Protein AF-A0A0H2UTB2-F1 (afdb_monomer_lite)

Radius of gyration: 19.04 Å; chains: 1; bounding box: 68×38×48 Å

Foldseek 3Di:
DVVLVLLLVLQLLVLVQLVVLLCLQLVQDDDPVVSVVLSVVSSVQCVVPVVPLCSQLVSQLVVSCVRCVPADSLSSSLSSLVSNVLLVVQLCCCLVPVCCPPVVDDSVRCVVDSVSSSVSSNCSVVVVVVCCVVVVDRSNVSVCCSPPVNVVVSVVVSVVSVVVSVVVVVCVVVCVVVVVVVVVCVVVVVVD

Organism: Streptococcus pyogenes serotype M3 (strain ATCC BAA-595 / MGAS315) (NCBI:txid198466)

pLDDT: mean 76.42, std 13.1, range [36.84, 92.12]

Sequence (192 aa):
MMVIYSMALFYATIFINSWVIFAKVSAIKLSWKRVSVIGISFVIANMIFDKVILIDQLFFIIVSLLSAPKKKLFEHMFNGFFTILIVELLFRVIGSFFLPAVLGFSIGQINNNLKLLELCYLFVLPIFYLFSYIFSIDLSLIRFISEDKMKKWVFWMNTAMFSYYFFAHFLVTVQSGFLALYFQYRSILVFI

Structure (mmCIF, N/CA/C/O backbone):
data_AF-A0A0H2UTB2-F1
#
_entry.id   AF-A0A0H2UTB2-F1
#
loop_
_atom_site.group_PDB
_atom_site.id
_atom_site.type_symbol
_atom_site.label_atom_id
_atom_site.label_alt_id
_atom_site.label_comp_id
_atom_site.label_asym_id
_atom_site.label_entity_id
_atom_site.label_seq_id
_atom_site.pdbx_PDB_ins_code
_atom_site.Cartn_x
_atom_site.Cartn_y
_atom_site.Cartn_z
_atom_site.occupancy
_atom_site.B_iso_or_equiv
_atom_site.auth_seq_id
_atom_site.auth_comp_id
_atom_site.auth_asym_id
_atom_site.auth_atom_id
_atom_site.pdbx_PDB_model_num
ATOM 1 N N . MET A 1 1 ? -1.536 14.112 -22.792 1.00 56.44 1 MET A N 1
ATOM 2 C CA . MET A 1 1 ? -2.840 13.458 -22.539 1.00 56.44 1 MET A CA 1
ATOM 3 C C . MET A 1 1 ? -2.676 11.951 -22.320 1.00 56.44 1 MET A C 1
ATOM 5 O O . MET A 1 1 ? -2.956 11.508 -21.219 1.00 56.44 1 MET A O 1
ATOM 9 N N . MET A 1 2 ? -2.109 11.182 -23.261 1.00 62.09 2 MET A N 1
ATOM 10 C CA . MET A 1 2 ? -1.913 9.719 -23.120 1.00 62.09 2 MET A CA 1
ATOM 11 C C . MET A 1 2 ? -1.063 9.289 -21.894 1.00 62.09 2 MET A C 1
ATOM 13 O O . MET A 1 2 ? -1.420 8.332 -21.220 1.00 62.09 2 MET A O 1
ATOM 17 N N . VAL A 1 3 ? -0.015 10.048 -21.538 1.00 65.69 3 VAL A N 1
ATOM 18 C CA . VAL A 1 3 ? 0.845 9.786 -20.355 1.00 65.69 3 VAL A CA 1
ATOM 19 C C . VAL A 1 3 ? 0.099 9.955 -19.022 1.00 65.69 3 VAL A C 1
ATOM 21 O O . VAL A 1 3 ? 0.303 9.192 -18.081 1.00 65.69 3 VAL A O 1
ATOM 24 N N . ILE A 1 4 ? -0.809 10.932 -18.954 1.00 71.50 4 ILE A N 1
ATOM 25 C CA . ILE A 1 4 ? -1.612 11.205 -17.754 1.00 71.50 4 ILE A CA 1
ATOM 26 C C . ILE A 1 4 ? -2.586 10.049 -17.510 1.00 71.50 4 ILE A C 1
ATOM 28 O O . ILE A 1 4 ? -2.728 9.592 -16.380 1.00 71.50 4 ILE A O 1
ATOM 32 N N . TYR A 1 5 ? -3.200 9.524 -18.576 1.00 75.00 5 TYR A N 1
ATOM 33 C CA . TYR A 1 5 ? -4.067 8.350 -18.481 1.00 75.00 5 TYR A CA 1
ATOM 34 C C . TYR A 1 5 ? -3.307 7.099 -18.030 1.00 75.00 5 TYR A C 1
ATOM 36 O O . TYR A 1 5 ? -3.801 6.390 -17.159 1.00 75.00 5 TYR A O 1
ATOM 44 N N . SER A 1 6 ? -2.100 6.846 -18.553 1.00 75.00 6 SER A N 1
ATOM 45 C CA . SER A 1 6 ? -1.296 5.700 -18.101 1.00 75.00 6 SER A CA 1
ATOM 46 C C . SER A 1 6 ? -0.872 5.816 -16.635 1.00 75.00 6 SER A C 1
ATOM 48 O O . SER A 1 6 ? -0.900 4.824 -15.916 1.00 75.00 6 SER A O 1
ATOM 50 N N . MET A 1 7 ? -0.540 7.021 -16.159 1.00 76.19 7 MET A N 1
ATOM 51 C CA . MET A 1 7 ? -0.221 7.244 -14.744 1.00 76.19 7 MET A CA 1
ATOM 52 C C . MET A 1 7 ? -1.450 7.061 -13.847 1.00 76.19 7 MET A C 1
ATOM 54 O O . MET A 1 7 ? -1.364 6.411 -12.810 1.00 76.19 7 MET A O 1
ATOM 58 N N . ALA A 1 8 ? -2.611 7.574 -14.258 1.00 79.25 8 ALA A N 1
ATOM 59 C CA . ALA A 1 8 ? -3.851 7.400 -13.506 1.00 79.25 8 ALA A CA 1
ATOM 60 C C . ALA A 1 8 ? -4.256 5.919 -13.393 1.00 79.25 8 ALA A C 1
ATOM 62 O O . ALA A 1 8 ? -4.658 5.478 -12.318 1.00 79.25 8 ALA A O 1
ATOM 63 N N . LEU A 1 9 ? -4.112 5.144 -14.475 1.00 82.31 9 LEU A N 1
ATOM 64 C CA . LEU A 1 9 ? -4.352 3.697 -14.471 1.00 82.31 9 LEU A CA 1
ATOM 65 C C . LEU A 1 9 ? -3.371 2.956 -13.560 1.00 82.31 9 LEU A C 1
ATOM 67 O O . LEU A 1 9 ? -3.786 2.110 -12.770 1.00 82.31 9 LEU A O 1
ATOM 71 N N . PHE A 1 10 ? -2.094 3.329 -13.601 1.00 83.12 10 PHE A N 1
ATOM 72 C CA . PHE A 1 10 ? -1.076 2.768 -12.722 1.00 83.12 10 PHE A CA 1
ATOM 73 C C . PHE A 1 10 ? -1.423 2.974 -11.237 1.00 83.12 10 PHE A C 1
ATOM 75 O O . PHE A 1 10 ? -1.494 2.007 -10.476 1.00 83.12 10 PHE A O 1
ATOM 82 N N . TYR A 1 11 ? -1.748 4.207 -10.831 1.00 83.69 11 TYR A N 1
ATOM 83 C CA . TYR A 1 11 ? -2.156 4.494 -9.451 1.00 83.69 11 TYR A CA 1
ATOM 84 C C . TYR A 1 11 ? -3.494 3.852 -9.074 1.00 83.69 11 TYR A C 1
ATOM 86 O O . TYR A 1 11 ? -3.675 3.448 -7.925 1.00 83.69 11 TYR A O 1
ATOM 94 N N . ALA A 1 12 ? -4.425 3.704 -10.020 1.00 86.44 12 ALA A N 1
ATOM 95 C CA . ALA A 1 12 ? -5.667 2.974 -9.784 1.00 86.44 12 ALA A CA 1
ATOM 96 C C . ALA A 1 12 ? -5.398 1.487 -9.495 1.00 86.44 12 ALA A C 1
ATOM 98 O O . ALA A 1 12 ? -5.995 0.923 -8.579 1.00 86.44 12 ALA A O 1
A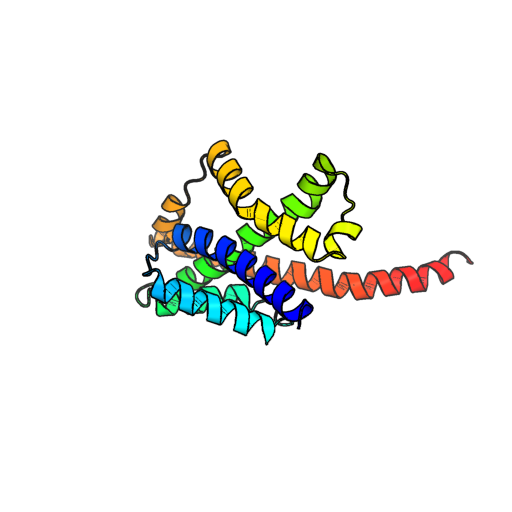TOM 99 N N . THR A 1 13 ? -4.461 0.865 -10.213 1.00 86.88 13 THR A N 1
ATOM 100 C CA . THR A 1 13 ? -4.043 -0.522 -9.964 1.00 86.88 13 THR A CA 1
ATOM 101 C C . THR A 1 13 ? -3.409 -0.668 -8.580 1.00 86.88 13 THR A C 1
ATOM 103 O O . THR A 1 13 ? -3.787 -1.564 -7.822 1.00 86.88 13 THR A O 1
ATOM 106 N N . ILE A 1 14 ? -2.513 0.251 -8.196 1.00 87.19 14 ILE A N 1
ATOM 107 C CA . ILE A 1 14 ? -1.934 0.292 -6.841 1.00 87.19 14 ILE A CA 1
ATOM 108 C C . ILE A 1 14 ? -3.041 0.413 -5.791 1.00 87.19 14 ILE A C 1
ATOM 110 O O . ILE A 1 14 ? -3.065 -0.357 -4.830 1.00 87.19 14 ILE A O 1
ATOM 114 N N . PHE A 1 15 ? -3.996 1.324 -5.998 1.00 90.50 15 PHE A N 1
ATOM 115 C CA . PHE A 1 15 ? -5.116 1.513 -5.084 1.00 90.50 15 PHE A CA 1
ATOM 116 C C . PHE A 1 15 ? -5.937 0.238 -4.904 1.00 90.50 15 PHE A C 1
ATOM 118 O O . PHE A 1 15 ? -6.246 -0.117 -3.772 1.00 90.50 15 PHE A O 1
ATOM 125 N N . ILE A 1 16 ? -6.285 -0.463 -5.987 1.00 90.19 16 ILE A N 1
ATOM 126 C CA . ILE A 1 16 ? -7.087 -1.693 -5.917 1.00 90.19 16 ILE A CA 1
ATOM 127 C C . ILE A 1 16 ? -6.363 -2.755 -5.084 1.00 90.19 16 ILE A C 1
ATOM 129 O O . ILE A 1 16 ? -6.964 -3.334 -4.175 1.00 90.19 16 ILE A O 1
ATOM 133 N N . ASN A 1 17 ? -5.073 -2.973 -5.349 1.00 90.12 17 ASN A N 1
ATOM 134 C CA . ASN A 1 17 ? -4.252 -3.925 -4.602 1.00 90.12 17 ASN A CA 1
ATOM 135 C C . ASN A 1 17 ? -4.217 -3.578 -3.110 1.00 90.12 17 ASN A C 1
ATOM 137 O O . ASN A 1 17 ? -4.572 -4.401 -2.261 1.00 90.12 17 ASN A O 1
ATOM 141 N N . SER A 1 18 ? -3.851 -2.335 -2.799 1.00 88.56 18 SER A N 1
ATOM 142 C CA . SER A 1 18 ? -3.752 -1.841 -1.428 1.00 88.56 18 SER A CA 1
ATOM 143 C C . SER A 1 18 ? -5.104 -1.862 -0.721 1.00 88.56 18 SER A C 1
ATOM 145 O O . SER A 1 18 ? -5.190 -2.291 0.424 1.00 88.56 18 SER A O 1
ATOM 147 N N . TRP A 1 19 ? -6.194 -1.491 -1.393 1.00 92.12 19 TRP A N 1
ATOM 148 C CA . TRP A 1 19 ? -7.534 -1.480 -0.810 1.00 92.12 19 TRP A CA 1
ATOM 149 C C . TRP A 1 19 ? -8.016 -2.879 -0.425 1.00 92.12 19 TRP A C 1
ATOM 151 O O . TRP A 1 19 ? -8.555 -3.063 0.667 1.00 92.12 19 TRP A O 1
ATOM 161 N N . VAL A 1 20 ? -7.812 -3.882 -1.284 1.00 89.25 20 VAL A N 1
ATOM 162 C CA . VAL A 1 20 ? -8.231 -5.264 -0.997 1.00 89.25 20 VAL A CA 1
ATOM 163 C C . VAL A 1 20 ? -7.509 -5.809 0.237 1.00 89.25 20 VAL A C 1
ATOM 165 O O . VAL A 1 20 ? -8.141 -6.428 1.097 1.00 89.25 20 VAL A O 1
ATOM 168 N N . ILE A 1 21 ? -6.205 -5.550 0.358 1.00 87.69 21 ILE A N 1
ATOM 169 C CA . ILE A 1 21 ? -5.416 -5.961 1.526 1.00 87.69 21 ILE A CA 1
ATOM 170 C C . ILE A 1 21 ? -5.839 -5.161 2.764 1.00 87.69 21 ILE A C 1
ATOM 172 O O . ILE A 1 21 ? -6.120 -5.748 3.811 1.00 87.69 21 ILE A O 1
ATOM 176 N N . PHE A 1 22 ? -5.996 -3.844 2.630 1.00 88.31 22 PHE A N 1
ATOM 177 C CA . PHE A 1 22 ? -6.431 -2.956 3.706 1.00 88.31 22 PHE A CA 1
ATOM 178 C C . PHE A 1 22 ? -7.790 -3.355 4.274 1.00 88.31 22 PHE A C 1
ATOM 180 O O . PHE A 1 22 ? -7.964 -3.402 5.491 1.00 88.31 22 PHE A O 1
ATOM 187 N N . ALA A 1 23 ? -8.765 -3.660 3.417 1.00 87.25 23 ALA A N 1
ATOM 188 C CA . ALA A 1 23 ? -10.105 -4.053 3.835 1.00 87.25 23 ALA A CA 1
ATOM 189 C C . ALA A 1 23 ? -10.085 -5.363 4.640 1.00 87.25 23 ALA A C 1
ATOM 191 O O . ALA A 1 23 ? -10.822 -5.491 5.622 1.00 87.25 23 ALA A O 1
ATOM 192 N N . LYS A 1 24 ? -9.210 -6.312 4.273 1.00 83.62 24 LYS A N 1
ATOM 193 C CA . LYS A 1 24 ? -9.015 -7.562 5.022 1.00 83.62 24 LYS A CA 1
ATOM 194 C C . LYS A 1 24 ? -8.357 -7.329 6.380 1.00 83.62 24 LYS A C 1
ATOM 196 O O . LYS A 1 24 ? -8.859 -7.834 7.377 1.00 83.62 24 LYS A O 1
ATOM 201 N N . VAL A 1 25 ? -7.283 -6.543 6.422 1.00 81.56 25 VAL A N 1
ATOM 202 C CA . VAL A 1 25 ? -6.503 -6.283 7.646 1.00 81.56 25 VAL A CA 1
ATOM 203 C C . VAL A 1 25 ? -7.282 -5.416 8.638 1.00 81.56 25 VAL A C 1
ATOM 205 O O . VAL A 1 25 ? -7.380 -5.730 9.821 1.00 81.56 25 VAL A O 1
ATOM 208 N N . SER A 1 26 ? -7.887 -4.328 8.161 1.00 79.69 26 SER A N 1
ATOM 209 C CA . SER A 1 26 ? -8.573 -3.355 9.019 1.00 79.69 26 SER A CA 1
ATOM 210 C C . SER A 1 26 ? -9.986 -3.787 9.440 1.00 79.69 26 SER A C 1
ATOM 212 O O . SER A 1 26 ? -10.549 -3.201 10.374 1.00 79.69 26 SER A O 1
ATOM 214 N N . ALA A 1 27 ? -10.559 -4.791 8.761 1.00 77.56 27 ALA A N 1
ATOM 215 C CA . ALA A 1 27 ? -11.957 -5.226 8.854 1.00 77.56 27 ALA A CA 1
ATOM 216 C C . ALA A 1 27 ? -12.990 -4.110 8.590 1.00 77.56 27 ALA A C 1
ATOM 218 O O . ALA A 1 27 ? -14.160 -4.226 8.967 1.00 77.56 27 ALA A O 1
ATOM 219 N N . ILE A 1 28 ? -12.571 -3.015 7.948 1.00 80.31 28 ILE A N 1
ATOM 220 C CA . ILE A 1 28 ? -13.436 -1.888 7.609 1.00 80.31 28 ILE A CA 1
ATOM 221 C C . ILE A 1 28 ? -14.229 -2.251 6.351 1.00 80.31 28 ILE A C 1
ATOM 223 O O . ILE A 1 28 ? -13.671 -2.422 5.269 1.00 80.31 28 ILE A O 1
ATOM 227 N N . LYS A 1 29 ? -15.555 -2.331 6.484 1.00 80.69 29 LYS A N 1
ATOM 228 C CA . LYS A 1 29 ? -16.470 -2.500 5.350 1.00 80.69 29 LYS A CA 1
ATOM 229 C C . LYS A 1 29 ? -17.064 -1.145 4.978 1.00 80.69 29 LYS A C 1
ATOM 231 O O . LYS A 1 29 ? -17.887 -0.606 5.713 1.00 80.69 29 LYS A O 1
ATOM 236 N N . LEU A 1 30 ? -16.644 -0.594 3.841 1.00 83.81 30 LEU A N 1
ATOM 237 C CA . LEU A 1 30 ? -17.239 0.611 3.258 1.00 83.81 30 LEU A CA 1
ATOM 238 C C . LEU A 1 30 ? -18.175 0.248 2.104 1.00 83.81 30 LEU A C 1
ATOM 240 O O . LEU A 1 30 ? -18.009 -0.776 1.445 1.00 83.81 30 LEU A O 1
ATOM 244 N N . SER A 1 31 ? -19.156 1.113 1.845 1.00 86.12 31 SER A N 1
ATOM 245 C CA . SER A 1 31 ? -19.989 1.001 0.649 1.00 86.12 31 SER A CA 1
ATOM 246 C C . SER A 1 31 ? -19.165 1.295 -0.604 1.00 86.12 31 SER A C 1
ATOM 248 O O . SER A 1 31 ? -18.286 2.158 -0.585 1.00 86.12 31 SER A O 1
ATOM 250 N N . TRP A 1 32 ? -19.497 0.634 -1.716 1.00 84.75 32 TRP A N 1
ATOM 251 C CA . TRP A 1 32 ? -18.817 0.812 -3.005 1.00 84.75 32 TRP A CA 1
ATOM 252 C C . TRP A 1 32 ? -18.682 2.283 -3.414 1.00 84.75 32 TRP A C 1
ATOM 254 O O . TRP A 1 32 ? -17.612 2.699 -3.837 1.00 84.75 32 TRP A O 1
ATOM 264 N N . LYS A 1 33 ? -19.716 3.104 -3.174 1.00 86.25 33 LYS A N 1
ATOM 265 C CA . LYS A 1 33 ? -19.673 4.552 -3.440 1.00 86.25 33 LYS A CA 1
ATOM 266 C C . LYS A 1 33 ? -18.550 5.261 -2.675 1.00 86.25 33 LYS A C 1
ATOM 268 O O . LYS A 1 33 ? -17.839 6.075 -3.250 1.00 86.25 33 LYS A O 1
ATOM 273 N N . ARG A 1 34 ? -18.374 4.952 -1.385 1.00 86.62 34 ARG A N 1
ATOM 274 C CA . ARG A 1 34 ? -17.304 5.545 -0.565 1.00 86.62 34 ARG A CA 1
ATOM 275 C C . ARG A 1 34 ? -15.931 5.049 -1.004 1.00 86.62 34 ARG A C 1
ATOM 277 O O . ARG A 1 34 ? -15.007 5.848 -1.063 1.00 86.62 34 ARG A O 1
ATOM 284 N N . VAL A 1 35 ? -15.816 3.769 -1.361 1.00 88.94 35 VAL A N 1
ATOM 285 C CA . VAL A 1 35 ? -14.570 3.198 -1.899 1.00 88.94 35 VAL A CA 1
ATOM 286 C C . VAL A 1 35 ? -14.164 3.895 -3.195 1.00 88.94 35 VAL A C 1
ATOM 288 O O . VAL A 1 35 ? -13.007 4.269 -3.332 1.00 88.94 35 VAL A O 1
ATOM 291 N N . SER A 1 36 ? -15.105 4.140 -4.111 1.00 87.00 36 SER A N 1
ATOM 292 C CA . SER A 1 36 ? -14.822 4.862 -5.357 1.00 87.00 36 SER A CA 1
ATOM 293 C C . SER A 1 36 ? -14.335 6.288 -5.105 1.00 87.00 36 SER A C 1
ATOM 295 O O . SER A 1 36 ? -13.366 6.710 -5.727 1.00 87.00 36 SER A O 1
ATOM 297 N N . VAL A 1 37 ? -14.956 7.017 -4.169 1.00 90.75 37 VAL A N 1
ATOM 298 C CA . VAL A 1 37 ? -14.506 8.371 -3.798 1.00 90.75 37 VAL A CA 1
ATOM 299 C C . VAL A 1 37 ? -13.092 8.332 -3.223 1.00 90.75 37 VAL A C 1
ATOM 301 O O . VAL A 1 37 ? -12.239 9.092 -3.668 1.00 90.75 37 VAL A O 1
ATOM 304 N N . ILE A 1 38 ? -12.820 7.406 -2.298 1.00 91.69 38 ILE A N 1
ATOM 305 C CA . ILE A 1 38 ? -11.483 7.217 -1.721 1.00 91.69 38 ILE A CA 1
ATOM 306 C C . ILE A 1 38 ? -10.460 6.882 -2.817 1.00 91.69 38 ILE A C 1
ATOM 308 O O . ILE A 1 38 ? -9.375 7.450 -2.821 1.00 91.69 38 ILE A O 1
ATOM 312 N N . GLY A 1 39 ? -10.805 6.013 -3.769 1.00 88.94 39 GLY A N 1
ATOM 313 C CA . GLY A 1 39 ? -9.919 5.649 -4.875 1.00 88.94 39 GLY A CA 1
ATOM 314 C C . GLY A 1 39 ? -9.587 6.826 -5.787 1.00 88.94 39 GLY A C 1
ATOM 315 O O . GLY A 1 39 ? -8.424 7.033 -6.123 1.00 88.94 39 GLY A O 1
ATOM 316 N N . ILE A 1 40 ? -10.578 7.653 -6.130 1.00 90.44 40 ILE A N 1
ATOM 317 C CA . ILE A 1 40 ? -10.347 8.876 -6.912 1.00 90.44 40 ILE A CA 1
ATOM 318 C C . ILE A 1 40 ? -9.437 9.836 -6.134 1.00 90.44 40 ILE A C 1
ATOM 320 O O . ILE A 1 40 ? -8.472 10.354 -6.693 1.00 90.44 40 ILE A O 1
ATOM 324 N N . SER A 1 41 ? -9.694 10.036 -4.838 1.00 90.81 41 SER A N 1
ATOM 325 C CA . SER A 1 41 ? -8.841 10.867 -3.983 1.00 90.81 41 SER A CA 1
ATOM 326 C C . SER A 1 41 ? -7.409 10.336 -3.889 1.00 90.81 41 SER A C 1
ATOM 328 O O . SER A 1 41 ? -6.480 11.136 -3.893 1.00 90.81 41 SER A O 1
ATOM 330 N N . PHE A 1 42 ? -7.220 9.015 -3.847 1.00 89.75 42 PHE A N 1
ATOM 331 C CA . PHE A 1 42 ? -5.899 8.387 -3.822 1.00 89.75 42 PHE A CA 1
ATOM 332 C C . PHE A 1 42 ? -5.114 8.656 -5.107 1.00 89.75 42 PHE A C 1
ATOM 334 O O . PHE A 1 42 ? -3.953 9.052 -5.042 1.00 89.75 42 PHE A O 1
ATOM 341 N N . VAL A 1 43 ? -5.753 8.484 -6.269 1.00 87.00 43 VAL A N 1
ATOM 342 C CA . VAL A 1 43 ? -5.121 8.749 -7.571 1.00 87.00 43 VAL A CA 1
ATOM 343 C C . VAL A 1 43 ? -4.733 10.223 -7.683 1.00 87.00 43 VAL A C 1
ATOM 345 O O . VAL A 1 43 ? -3.602 10.528 -8.047 1.00 87.00 43 VAL A O 1
ATOM 348 N N . ILE A 1 44 ? -5.630 11.141 -7.311 1.00 86.56 44 ILE A N 1
ATOM 349 C CA . ILE A 1 44 ? -5.346 12.583 -7.340 1.00 86.56 44 ILE A CA 1
ATOM 350 C C . ILE A 1 44 ? -4.198 12.936 -6.387 1.00 86.56 44 ILE A C 1
ATOM 352 O O . ILE A 1 44 ? -3.289 13.667 -6.774 1.00 86.56 44 ILE A O 1
ATOM 356 N N . ALA A 1 45 ? -4.212 12.408 -5.159 1.00 84.44 45 ALA A N 1
ATOM 357 C CA . ALA A 1 45 ? -3.156 12.657 -4.182 1.00 84.44 45 ALA A CA 1
ATOM 358 C C . ALA A 1 45 ? -1.791 12.182 -4.698 1.00 84.44 45 ALA A C 1
ATOM 360 O O . ALA A 1 45 ? -0.825 12.938 -4.635 1.00 84.44 45 ALA A O 1
ATOM 361 N N . ASN A 1 46 ? -1.727 10.984 -5.279 1.00 82.50 46 ASN A N 1
ATOM 362 C CA . ASN A 1 46 ? -0.496 10.443 -5.849 1.00 82.50 46 ASN A CA 1
ATOM 363 C C . ASN A 1 46 ? -0.006 11.205 -7.083 1.00 82.50 46 ASN A C 1
ATOM 365 O O . ASN A 1 46 ? 1.193 11.346 -7.277 1.00 82.50 46 ASN A O 1
ATOM 369 N N . MET A 1 47 ? -0.911 11.753 -7.893 1.00 79.44 47 MET A N 1
ATOM 370 C CA . MET A 1 47 ? -0.523 12.596 -9.025 1.00 79.44 47 MET A CA 1
ATOM 371 C C . MET A 1 47 ? 0.047 13.959 -8.602 1.00 79.44 47 MET A C 1
ATOM 373 O O . MET A 1 47 ? 0.848 14.528 -9.337 1.00 79.44 47 MET A O 1
ATOM 377 N N . ILE A 1 48 ? -0.375 14.504 -7.454 1.00 77.75 48 ILE A N 1
ATOM 378 C CA . ILE A 1 48 ? 0.093 15.807 -6.945 1.00 77.75 48 ILE A CA 1
ATOM 379 C C . ILE A 1 48 ? 1.360 15.651 -6.091 1.00 77.75 48 ILE A C 1
ATOM 381 O O . ILE A 1 48 ? 2.246 16.503 -6.134 1.00 77.75 48 ILE A O 1
ATOM 385 N N . PHE A 1 49 ? 1.436 14.576 -5.307 1.00 75.44 49 PHE A N 1
ATOM 386 C CA . PHE A 1 49 ? 2.482 14.327 -4.316 1.00 75.44 49 PHE A CA 1
ATOM 387 C C . PHE A 1 49 ? 3.342 13.106 -4.667 1.00 75.44 49 PHE A C 1
ATOM 389 O O . PHE A 1 49 ? 3.817 12.419 -3.767 1.00 75.44 49 PHE A O 1
ATOM 396 N N . ASP A 1 50 ? 3.577 12.851 -5.956 1.00 67.88 50 ASP A N 1
ATOM 397 C CA . ASP A 1 50 ? 4.369 11.717 -6.467 1.00 67.88 50 ASP A CA 1
ATOM 398 C C . ASP A 1 50 ? 5.764 11.589 -5.818 1.00 67.88 50 ASP A C 1
ATOM 400 O O . ASP A 1 50 ? 6.303 10.494 -5.672 1.00 67.88 50 ASP A O 1
ATOM 404 N N . LYS A 1 51 ? 6.339 12.713 -5.379 1.00 62.56 51 LYS A N 1
ATOM 405 C CA . LYS A 1 51 ? 7.639 12.798 -4.695 1.00 62.56 51 LYS A CA 1
ATOM 406 C C . LYS A 1 51 ? 7.597 12.468 -3.202 1.00 62.56 51 LYS A C 1
ATOM 408 O O . LYS A 1 51 ? 8.651 12.362 -2.575 1.00 62.56 51 LYS A O 1
ATOM 413 N N . VAL A 1 52 ? 6.415 12.350 -2.598 1.00 66.44 52 VAL A N 1
ATOM 414 C CA . VAL A 1 52 ? 6.262 12.091 -1.162 1.00 66.44 52 VAL A CA 1
ATOM 415 C C . VAL A 1 52 ? 6.174 10.586 -0.931 1.00 66.44 52 VAL A C 1
ATOM 417 O O . VAL A 1 52 ? 5.122 9.981 -1.069 1.00 66.44 52 VAL A O 1
ATOM 420 N N . ILE A 1 53 ? 7.282 9.982 -0.504 1.00 64.38 53 ILE A N 1
ATOM 421 C CA . ILE A 1 53 ? 7.424 8.520 -0.348 1.00 64.38 53 ILE A CA 1
ATOM 422 C C . ILE A 1 53 ? 6.391 7.900 0.598 1.00 64.38 53 ILE A C 1
ATOM 424 O O . ILE A 1 53 ? 5.992 6.757 0.412 1.00 64.38 53 ILE A O 1
ATOM 428 N N . LEU A 1 54 ? 5.969 8.647 1.622 1.00 73.06 54 LEU A N 1
ATOM 429 C CA . LEU A 1 54 ? 5.028 8.162 2.631 1.00 73.06 54 LEU A CA 1
ATOM 430 C C . LEU A 1 54 ? 3.558 8.477 2.306 1.00 73.06 54 LEU A C 1
ATOM 432 O O . LEU A 1 54 ? 2.697 8.297 3.170 1.00 73.06 54 LEU A O 1
ATOM 436 N N . ILE A 1 55 ? 3.257 8.998 1.108 1.00 79.62 55 ILE A N 1
ATOM 437 C CA . ILE A 1 55 ? 1.907 9.469 0.772 1.00 79.62 55 ILE A CA 1
ATOM 438 C C . ILE A 1 55 ? 0.877 8.344 0.862 1.00 79.62 55 ILE A C 1
ATOM 440 O O . ILE A 1 55 ? -0.183 8.541 1.454 1.00 79.62 55 ILE A O 1
ATOM 444 N N . ASP A 1 56 ? 1.218 7.151 0.379 1.00 83.12 56 ASP A N 1
ATOM 445 C CA . ASP A 1 56 ? 0.324 5.996 0.369 1.00 83.12 56 ASP A CA 1
ATOM 446 C C . ASP A 1 56 ? 0.013 5.525 1.790 1.00 83.12 56 ASP A C 1
ATOM 448 O O . ASP A 1 56 ? -1.146 5.347 2.169 1.00 83.12 56 ASP A O 1
ATOM 452 N N . GLN A 1 57 ? 1.046 5.389 2.620 1.00 86.06 57 GLN A N 1
ATOM 453 C CA . GLN A 1 57 ? 0.929 4.968 4.011 1.00 86.06 57 GLN A CA 1
ATOM 454 C C . GLN A 1 57 ? 0.093 5.987 4.791 1.00 86.06 57 GLN A C 1
ATOM 456 O O . GLN A 1 57 ? -0.865 5.607 5.465 1.00 86.06 57 GLN A O 1
ATOM 461 N N . LEU A 1 58 ? 0.401 7.283 4.662 1.00 85.31 58 LEU A N 1
ATOM 462 C CA . LEU A 1 58 ? -0.347 8.361 5.314 1.00 85.31 58 LEU A CA 1
ATOM 463 C C . LE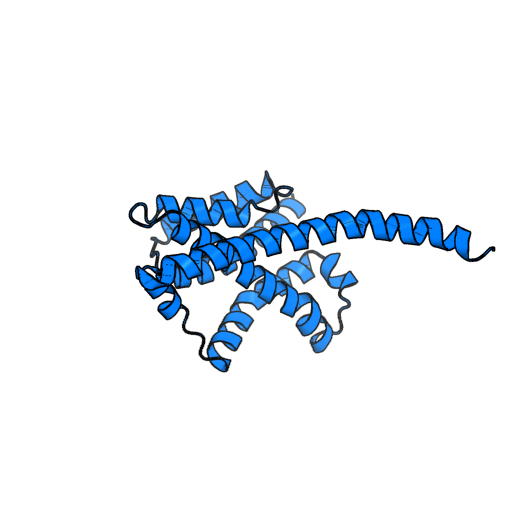U A 1 58 ? -1.807 8.391 4.857 1.00 85.31 58 LEU A C 1
ATOM 465 O O . LEU A 1 58 ? -2.704 8.530 5.691 1.00 85.31 58 LEU A O 1
ATOM 469 N N . PHE A 1 59 ? -2.060 8.198 3.563 1.00 88.31 59 PHE A N 1
ATOM 470 C CA . PHE A 1 59 ? -3.408 8.157 3.014 1.00 88.31 59 PHE A CA 1
ATOM 471 C C . PHE A 1 59 ? -4.237 7.043 3.661 1.00 88.31 59 PHE A C 1
ATOM 473 O O . PHE A 1 59 ? -5.326 7.302 4.178 1.00 88.31 59 PHE A O 1
ATOM 480 N N . PHE A 1 60 ? -3.716 5.814 3.719 1.00 87.44 60 PHE A N 1
ATOM 481 C CA . PHE A 1 60 ? -4.433 4.700 4.345 1.00 87.44 60 PHE A CA 1
ATOM 482 C C . PHE A 1 60 ? -4.581 4.854 5.868 1.00 87.44 60 PHE A C 1
ATOM 484 O O . PHE A 1 60 ? -5.599 4.425 6.420 1.00 87.44 60 PHE A O 1
ATOM 491 N N . ILE A 1 61 ? -3.640 5.517 6.553 1.00 87.00 61 ILE A N 1
ATOM 492 C CA . ILE A 1 61 ? -3.788 5.877 7.975 1.00 87.00 61 ILE A CA 1
ATOM 493 C C . ILE A 1 61 ? -4.969 6.839 8.162 1.00 87.00 61 ILE A C 1
ATOM 495 O O . ILE A 1 61 ? -5.824 6.595 9.016 1.00 87.00 61 ILE A O 1
ATOM 499 N N . ILE A 1 62 ? -5.062 7.891 7.342 1.00 87.88 62 ILE A N 1
ATOM 500 C CA . ILE A 1 62 ? -6.163 8.867 7.388 1.00 87.88 62 ILE A CA 1
ATOM 501 C C . ILE A 1 62 ? -7.500 8.186 7.075 1.00 87.88 62 ILE A C 1
ATOM 503 O O . ILE A 1 62 ? -8.473 8.364 7.808 1.00 87.88 62 ILE A O 1
ATOM 507 N N . VAL A 1 63 ? -7.551 7.345 6.038 1.00 88.06 63 VAL A N 1
ATOM 508 C CA . VAL A 1 63 ? -8.752 6.566 5.697 1.00 88.06 63 VAL A CA 1
ATOM 509 C C . VAL A 1 63 ? -9.178 5.670 6.862 1.00 88.06 63 VAL A C 1
ATOM 511 O O . VAL A 1 63 ? -10.374 5.564 7.157 1.00 88.06 63 VAL A O 1
ATOM 514 N N . SER A 1 64 ? -8.217 5.057 7.559 1.00 86.69 64 SER A N 1
ATOM 515 C CA . SER A 1 64 ? -8.478 4.242 8.746 1.00 86.69 64 SER A CA 1
ATOM 516 C C . SER A 1 64 ? -9.064 5.072 9.894 1.00 86.69 64 SER A C 1
ATOM 518 O O . SER A 1 64 ? -10.054 4.649 10.494 1.00 86.69 64 SER A O 1
ATOM 520 N N . LEU A 1 65 ? -8.499 6.253 10.168 1.00 85.44 65 LEU A N 1
ATOM 521 C CA . LEU A 1 65 ? -8.973 7.178 11.205 1.00 85.44 65 LEU A CA 1
ATOM 522 C C . LEU A 1 65 ? -10.411 7.642 10.943 1.00 85.44 65 LEU A C 1
ATOM 524 O O . LEU A 1 65 ? -11.253 7.580 11.837 1.00 85.44 65 LEU A O 1
ATOM 528 N N . LEU A 1 66 ? -10.711 8.045 9.706 1.00 86.94 66 LEU A N 1
ATOM 529 C CA . LEU A 1 66 ? -12.041 8.523 9.314 1.00 86.94 66 LEU A CA 1
ATOM 530 C C . LEU A 1 66 ? -13.102 7.418 9.364 1.00 86.94 66 LEU A C 1
ATOM 532 O O . LEU A 1 66 ? -14.255 7.667 9.712 1.00 86.94 66 LEU A O 1
ATOM 536 N N . SER A 1 67 ? -12.723 6.192 9.009 1.00 81.56 67 SER A N 1
ATOM 537 C CA . SER A 1 67 ? -13.670 5.080 8.894 1.00 81.56 67 SER A CA 1
ATOM 538 C C . SER A 1 67 ? -13.930 4.362 10.221 1.00 81.56 67 SER A C 1
ATOM 540 O O . SER A 1 67 ? -14.977 3.733 10.375 1.00 81.56 67 SER A O 1
ATOM 542 N N . ALA A 1 68 ? -12.997 4.424 11.177 1.00 80.94 68 ALA A N 1
ATOM 543 C CA . ALA A 1 68 ? -13.103 3.726 12.458 1.00 80.94 68 ALA A CA 1
ATOM 544 C C . ALA A 1 68 ? -12.529 4.551 13.631 1.00 80.94 68 ALA A C 1
ATOM 546 O O . ALA A 1 68 ? -11.613 4.084 14.306 1.00 80.94 68 ALA A O 1
ATOM 547 N N . PRO A 1 69 ? -13.101 5.727 13.953 1.00 74.38 69 PRO A N 1
ATOM 548 C CA . PRO A 1 69 ? -12.525 6.683 14.912 1.00 74.38 69 PRO A CA 1
ATOM 549 C C . PRO A 1 69 ? -12.435 6.171 16.360 1.00 74.38 69 PRO A C 1
ATOM 551 O O . PRO A 1 69 ? -11.808 6.799 17.204 1.00 74.38 69 PRO A O 1
ATOM 554 N N . LYS A 1 70 ? -13.078 5.038 16.673 1.00 76.00 70 LYS A N 1
ATOM 555 C CA . LYS A 1 70 ? -13.050 4.411 18.004 1.00 76.00 70 LYS A CA 1
ATOM 556 C C . LYS A 1 70 ? -11.788 3.572 18.260 1.00 76.00 70 LYS A C 1
ATOM 558 O O . LYS A 1 70 ? -11.591 3.130 19.390 1.00 76.00 70 LYS A O 1
ATOM 563 N N . LYS A 1 71 ? -10.977 3.295 17.232 1.00 77.38 71 LYS A N 1
ATOM 564 C CA . LYS A 1 71 ? -9.734 2.519 17.361 1.00 77.38 71 LYS A CA 1
ATOM 565 C C . LYS A 1 71 ? -8.583 3.401 17.854 1.00 77.38 71 LYS A C 1
ATOM 567 O O . LYS A 1 71 ? -8.633 4.626 17.792 1.00 77.38 71 LYS A O 1
ATOM 572 N N . LYS A 1 72 ? -7.534 2.772 18.388 1.00 81.00 72 LYS A N 1
ATOM 573 C CA . LYS A 1 72 ? -6.346 3.487 18.883 1.00 81.00 72 LYS A CA 1
ATOM 574 C C . LYS A 1 72 ? -5.465 3.927 17.716 1.00 81.00 72 LYS A C 1
ATOM 576 O O . LYS A 1 72 ? -5.356 3.221 16.718 1.00 81.00 72 LYS A O 1
ATOM 581 N N . LEU A 1 73 ? -4.754 5.046 17.876 1.00 80.19 73 LEU A N 1
ATOM 582 C CA . LEU A 1 73 ? -3.860 5.593 16.843 1.00 80.19 73 LEU A CA 1
ATOM 583 C C . LEU A 1 73 ? -2.853 4.556 16.312 1.00 80.19 73 LEU A C 1
ATOM 585 O O . LEU A 1 73 ? -2.654 4.450 15.105 1.00 80.19 73 LEU A O 1
ATOM 589 N N . PHE A 1 74 ? -2.278 3.734 17.194 1.00 78.94 74 PHE A N 1
ATOM 590 C CA . PHE A 1 74 ? -1.325 2.688 16.808 1.00 78.94 74 PHE A CA 1
ATOM 591 C C . PHE A 1 74 ? -1.927 1.606 15.899 1.00 78.94 74 PHE A C 1
ATOM 593 O O . PHE A 1 74 ? -1.214 1.062 15.058 1.00 78.94 74 PHE A O 1
ATOM 600 N N . GLU A 1 75 ? -3.224 1.314 16.018 1.00 80.50 75 GLU A N 1
ATOM 601 C CA . GLU A 1 75 ? -3.913 0.375 15.124 1.00 80.50 75 GLU A CA 1
ATOM 602 C C . GLU A 1 75 ? -4.117 0.992 13.738 1.00 80.50 75 GLU A C 1
ATOM 604 O O . GLU A 1 75 ? -3.975 0.310 12.728 1.00 80.50 75 GLU A O 1
ATOM 609 N N . HIS A 1 76 ? -4.406 2.295 13.671 1.00 84.94 76 HIS A N 1
ATOM 610 C CA . HIS A 1 76 ? -4.515 3.015 12.402 1.00 84.94 76 HIS A CA 1
ATOM 611 C C . HIS A 1 76 ? -3.178 3.075 11.666 1.00 84.94 76 HIS A C 1
ATOM 613 O O . HIS A 1 76 ? -3.130 2.779 10.472 1.00 84.94 76 HIS A O 1
ATOM 619 N N . MET A 1 77 ? -2.098 3.389 12.393 1.00 84.81 77 MET A N 1
ATOM 620 C CA . MET A 1 77 ? -0.731 3.341 11.869 1.00 84.81 77 MET A CA 1
ATOM 621 C C . MET A 1 77 ? -0.402 1.951 11.332 1.00 84.81 77 MET A C 1
ATOM 623 O O . MET A 1 77 ? 0.041 1.830 10.193 1.00 84.81 77 MET A O 1
ATOM 627 N N . PHE A 1 78 ? -0.698 0.910 12.112 1.00 85.38 78 PHE A N 1
ATOM 628 C CA . PHE A 1 78 ? -0.459 -0.468 11.704 1.00 85.38 78 PHE A CA 1
ATOM 629 C C . PHE A 1 78 ? -1.207 -0.826 10.423 1.00 85.38 78 PHE A C 1
ATOM 631 O O . PHE A 1 78 ? -0.587 -1.290 9.473 1.00 85.38 78 PHE A O 1
ATOM 638 N N . ASN A 1 79 ? -2.509 -0.538 10.348 1.00 85.38 79 ASN A N 1
ATOM 639 C CA . ASN A 1 79 ? -3.310 -0.846 9.162 1.00 85.38 79 ASN A CA 1
ATOM 640 C C . ASN A 1 79 ? -2.758 -0.173 7.898 1.00 85.38 79 ASN A C 1
ATOM 642 O O . ASN A 1 79 ? -2.725 -0.805 6.844 1.00 85.38 79 ASN A O 1
ATOM 646 N N . GLY A 1 80 ? -2.326 1.089 7.990 1.00 85.56 80 GLY A N 1
ATOM 647 C CA . GLY A 1 80 ? -1.750 1.807 6.854 1.00 85.56 80 GLY A CA 1
ATOM 648 C C . GLY A 1 80 ? -0.374 1.277 6.452 1.00 85.56 80 GLY A C 1
ATOM 649 O O . GLY A 1 80 ? -0.188 0.870 5.307 1.00 85.56 80 GLY A O 1
ATOM 650 N N . PHE A 1 81 ? 0.572 1.213 7.396 1.00 84.88 81 PHE A N 1
ATOM 651 C CA . PHE A 1 81 ? 1.935 0.753 7.116 1.00 84.88 81 PHE A CA 1
ATOM 652 C C . PHE A 1 81 ? 1.978 -0.695 6.636 1.00 84.88 81 PHE A C 1
ATOM 654 O O . PHE A 1 81 ? 2.643 -0.980 5.642 1.00 84.88 81 PHE A O 1
ATOM 661 N N . PHE A 1 82 ? 1.252 -1.589 7.309 1.00 86.00 82 PHE A N 1
ATOM 662 C CA . PHE A 1 82 ? 1.251 -3.014 6.997 1.00 86.00 82 PHE A CA 1
ATOM 663 C C . PHE A 1 82 ? 0.680 -3.289 5.607 1.00 86.00 82 PHE A C 1
ATOM 665 O O . PHE A 1 82 ? 1.269 -4.046 4.842 1.00 86.00 82 PHE A O 1
ATOM 672 N N . THR A 1 83 ? -0.432 -2.637 5.255 1.00 87.88 83 THR A N 1
ATOM 673 C CA . THR A 1 83 ? -1.056 -2.796 3.934 1.00 87.88 83 THR A CA 1
ATOM 674 C C . THR A 1 83 ? -0.068 -2.473 2.822 1.00 87.88 83 THR A C 1
ATOM 676 O O . THR A 1 83 ? 0.161 -3.304 1.945 1.00 87.88 83 THR A O 1
ATOM 679 N N . ILE A 1 84 ? 0.523 -1.277 2.866 1.00 88.25 84 ILE A N 1
ATOM 680 C CA . ILE A 1 84 ? 1.438 -0.834 1.813 1.00 88.25 84 ILE A CA 1
ATOM 681 C C . ILE A 1 84 ? 2.707 -1.684 1.808 1.00 88.25 84 ILE A C 1
ATOM 683 O O . ILE A 1 84 ? 3.190 -2.051 0.743 1.00 88.25 84 ILE A O 1
ATOM 687 N N . LEU A 1 85 ? 3.188 -2.095 2.984 1.00 85.69 85 LEU A N 1
ATOM 688 C CA . LEU A 1 85 ? 4.409 -2.889 3.095 1.00 85.69 85 LEU A CA 1
ATOM 689 C C . LEU A 1 85 ? 4.240 -4.261 2.448 1.00 85.69 85 LEU A C 1
ATOM 691 O O . LEU A 1 85 ? 5.127 -4.715 1.734 1.00 85.69 85 LEU A O 1
ATOM 695 N N . ILE A 1 86 ? 3.091 -4.910 2.645 1.00 86.19 86 ILE A N 1
ATOM 696 C CA . ILE A 1 86 ? 2.794 -6.179 1.979 1.00 86.19 86 ILE A CA 1
ATOM 697 C C . ILE A 1 86 ? 2.714 -5.994 0.462 1.00 86.19 86 ILE A C 1
ATOM 699 O O . ILE A 1 86 ? 3.316 -6.780 -0.268 1.00 86.19 86 ILE A O 1
ATOM 703 N N . VAL A 1 87 ? 2.020 -4.959 -0.024 1.00 86.75 87 VAL A N 1
ATOM 704 C CA . VAL A 1 87 ? 1.938 -4.670 -1.467 1.00 86.75 87 VAL A CA 1
ATOM 705 C C . VAL A 1 87 ? 3.329 -4.445 -2.061 1.00 86.75 87 VAL A C 1
ATOM 707 O O . VAL A 1 87 ? 3.653 -5.049 -3.082 1.00 86.75 87 VAL A O 1
ATOM 710 N N . GLU A 1 88 ? 4.168 -3.637 -1.413 1.00 85.12 88 GLU A N 1
ATOM 711 C CA . GLU A 1 88 ? 5.535 -3.373 -1.863 1.00 85.12 88 GLU A CA 1
ATOM 712 C C . GLU A 1 88 ? 6.417 -4.620 -1.844 1.00 85.12 88 GLU A C 1
ATOM 714 O O . GLU A 1 88 ? 7.154 -4.862 -2.798 1.00 85.12 88 GLU A O 1
ATOM 719 N N . LEU A 1 89 ? 6.361 -5.423 -0.778 1.00 85.06 89 LEU A N 1
ATOM 720 C CA . LEU A 1 89 ? 7.147 -6.652 -0.688 1.00 85.06 89 LEU A CA 1
ATOM 721 C C . LEU A 1 89 ? 6.752 -7.634 -1.787 1.00 85.06 89 LEU A C 1
ATOM 723 O O . LEU A 1 89 ? 7.627 -8.180 -2.458 1.00 85.06 89 LEU A O 1
ATOM 727 N N . LEU A 1 90 ? 5.452 -7.818 -2.021 1.00 86.75 90 LEU A N 1
ATOM 728 C CA . LEU A 1 90 ? 4.962 -8.660 -3.108 1.00 86.75 90 LEU A CA 1
ATOM 729 C C . LEU A 1 90 ? 5.408 -8.119 -4.460 1.00 86.75 90 LEU A C 1
ATOM 731 O O . LEU A 1 90 ? 5.957 -8.872 -5.256 1.00 86.75 90 LEU A O 1
ATOM 735 N N . PHE A 1 91 ? 5.252 -6.818 -4.698 1.00 85.56 91 PHE A N 1
ATOM 736 C CA . PHE A 1 91 ? 5.740 -6.176 -5.912 1.00 85.56 91 PHE A CA 1
ATOM 737 C C . PHE A 1 91 ? 7.245 -6.421 -6.120 1.00 85.56 91 PHE A C 1
ATOM 739 O O . PHE A 1 91 ? 7.657 -6.785 -7.220 1.00 85.56 91 PHE A O 1
ATOM 746 N N . ARG A 1 92 ? 8.075 -6.302 -5.075 1.00 82.94 92 ARG A N 1
ATOM 747 C CA . ARG A 1 92 ? 9.525 -6.552 -5.162 1.00 82.94 92 ARG A CA 1
ATOM 748 C C . ARG A 1 92 ? 9.849 -8.014 -5.435 1.00 82.94 92 ARG A C 1
ATOM 750 O O . ARG A 1 92 ? 10.749 -8.275 -6.228 1.00 82.94 92 ARG A O 1
ATOM 757 N N . VAL A 1 93 ? 9.127 -8.955 -4.828 1.00 84.88 93 VAL A N 1
ATOM 758 C CA . VAL A 1 93 ? 9.260 -10.391 -5.126 1.00 84.88 93 VAL A CA 1
ATOM 759 C C . VAL A 1 93 ? 8.889 -10.656 -6.586 1.00 84.88 93 VAL A C 1
ATOM 761 O O . VAL A 1 93 ? 9.596 -11.366 -7.296 1.00 84.88 93 VAL A O 1
ATOM 764 N N . ILE A 1 94 ? 7.828 -10.023 -7.078 1.00 84.19 94 ILE A N 1
ATOM 765 C CA . ILE A 1 94 ? 7.372 -10.174 -8.459 1.00 84.19 94 ILE A CA 1
ATOM 766 C C . ILE A 1 94 ? 8.392 -9.602 -9.446 1.00 84.19 94 ILE A C 1
ATOM 768 O O . ILE A 1 94 ? 8.812 -10.295 -10.370 1.00 84.19 94 ILE A O 1
ATOM 772 N N . GLY A 1 95 ? 8.824 -8.361 -9.233 1.00 79.94 95 GLY A N 1
ATOM 773 C CA . GLY A 1 95 ? 9.752 -7.663 -10.119 1.00 79.94 95 GLY A CA 1
ATOM 774 C C . GLY A 1 95 ? 11.187 -8.189 -10.056 1.00 79.94 95 GLY A C 1
ATOM 775 O O . GLY A 1 95 ? 11.873 -8.192 -11.071 1.00 79.94 95 GLY A O 1
ATOM 776 N N . SER A 1 96 ? 11.647 -8.661 -8.894 1.00 80.00 96 SER A N 1
ATOM 777 C CA . SER A 1 96 ? 13.030 -9.145 -8.728 1.00 80.00 96 SER A CA 1
ATOM 778 C C . SER A 1 96 ? 13.188 -10.635 -9.005 1.00 80.00 96 SER A C 1
ATOM 780 O O . SER A 1 96 ? 14.287 -11.067 -9.340 1.00 80.00 96 SER A O 1
ATOM 782 N N . PHE A 1 97 ? 12.124 -11.425 -8.844 1.00 81.19 97 PHE A N 1
ATOM 783 C CA . PHE A 1 97 ? 12.200 -12.880 -8.951 1.00 81.19 97 PHE A CA 1
ATOM 784 C C . PHE A 1 97 ? 11.234 -13.436 -9.996 1.00 81.19 97 PHE A C 1
ATOM 786 O O . PHE A 1 97 ? 11.679 -14.093 -10.931 1.00 81.19 97 PHE A O 1
ATOM 793 N N . PHE A 1 98 ? 9.9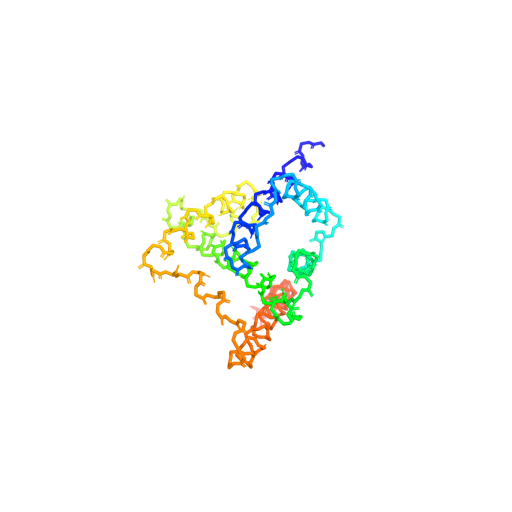34 -13.148 -9.895 1.00 81.88 98 PHE A N 1
ATOM 794 C CA . PHE A 1 98 ? 8.932 -13.794 -10.751 1.00 81.88 98 PHE A CA 1
ATOM 795 C C . PHE A 1 98 ? 9.052 -13.408 -12.233 1.00 81.88 98 PHE A C 1
ATOM 797 O O . PHE A 1 98 ? 9.191 -14.289 -13.077 1.00 81.88 98 PHE A O 1
ATOM 804 N N . LEU A 1 99 ? 9.037 -12.112 -12.571 1.00 81.56 99 LEU A N 1
ATOM 805 C CA . LEU A 1 99 ? 9.174 -11.675 -13.967 1.00 81.56 99 LEU A CA 1
ATOM 806 C C . LEU A 1 99 ? 10.519 -12.088 -14.578 1.00 81.56 99 LEU A C 1
ATOM 808 O O . LEU A 1 99 ? 10.502 -12.610 -15.694 1.00 81.56 99 LEU A O 1
ATOM 812 N N . PRO A 1 100 ? 11.665 -11.904 -13.894 1.00 83.25 100 PRO A N 1
ATOM 813 C CA . PRO A 1 100 ? 12.937 -12.379 -14.421 1.00 83.25 100 PRO A CA 1
ATOM 814 C C . PRO A 1 100 ? 12.980 -13.893 -14.632 1.00 83.25 100 PRO A C 1
ATOM 816 O O . PRO A 1 100 ? 13.451 -14.341 -15.672 1.00 83.25 100 PRO A O 1
ATOM 819 N N . ALA A 1 101 ? 12.451 -14.685 -13.696 1.00 82.06 101 ALA A N 1
ATOM 820 C CA . ALA A 1 101 ? 12.492 -16.144 -13.789 1.00 82.06 101 ALA A CA 1
ATOM 821 C C . ALA A 1 101 ? 11.521 -16.719 -14.833 1.00 82.06 101 ALA A C 1
ATOM 823 O O . ALA A 1 101 ? 11.852 -17.699 -15.493 1.00 82.06 101 ALA A O 1
ATOM 824 N N . VAL A 1 102 ? 10.327 -16.137 -14.980 1.00 81.81 102 VAL A N 1
ATOM 825 C CA . VAL A 1 102 ? 9.267 -16.676 -15.852 1.00 81.81 102 VAL A CA 1
ATOM 826 C C . VAL A 1 102 ? 9.327 -16.085 -17.258 1.00 81.81 102 VAL A C 1
ATOM 828 O O . VAL A 1 102 ? 9.125 -16.800 -18.235 1.00 81.81 102 VAL A O 1
ATOM 831 N N . LEU A 1 103 ? 9.583 -14.780 -17.369 1.00 82.38 103 LEU A N 1
ATOM 832 C CA . LEU A 1 103 ? 9.531 -14.042 -18.635 1.00 82.38 103 LEU A CA 1
ATOM 833 C C . LEU A 1 103 ? 10.917 -13.626 -19.148 1.00 82.38 103 LEU A C 1
ATOM 835 O O . LEU A 1 103 ? 11.016 -13.097 -20.251 1.00 82.38 103 LEU A O 1
ATOM 839 N N . GLY A 1 104 ? 11.985 -13.848 -18.374 1.00 82.19 104 GLY A N 1
ATOM 840 C CA . GLY A 1 104 ? 13.360 -13.556 -18.791 1.00 82.19 104 GLY A CA 1
ATOM 841 C C . GLY A 1 104 ? 13.728 -12.068 -18.812 1.00 82.19 104 GLY A C 1
ATOM 842 O O . GLY A 1 104 ? 14.767 -11.707 -19.362 1.00 82.19 104 GLY A O 1
ATOM 843 N N . PHE A 1 105 ? 12.901 -11.185 -18.240 1.00 83.00 105 PHE A N 1
ATOM 844 C CA . PHE A 1 105 ? 13.201 -9.750 -18.183 1.00 83.00 105 PHE A CA 1
ATOM 845 C C . PHE A 1 105 ? 14.282 -9.435 -17.146 1.00 83.00 105 PHE A C 1
ATOM 847 O O . PHE A 1 105 ? 14.278 -9.972 -16.041 1.00 83.00 105 PHE A O 1
ATOM 854 N N . SER A 1 106 ? 15.181 -8.498 -17.453 1.00 80.81 106 SER A N 1
ATOM 855 C CA . SER A 1 106 ? 16.130 -8.010 -16.449 1.00 80.81 106 SER A CA 1
ATOM 856 C C . SER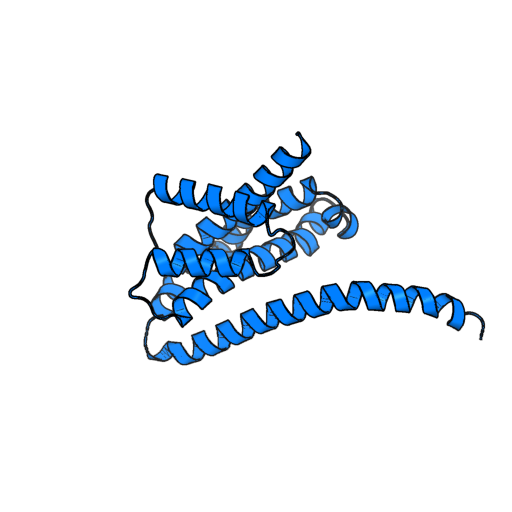 A 1 106 ? 15.475 -6.996 -15.505 1.00 80.81 106 SER A C 1
ATOM 858 O O . SER A 1 106 ? 14.567 -6.254 -15.886 1.00 80.81 106 SER A O 1
ATOM 860 N N . ILE A 1 107 ? 15.987 -6.897 -14.275 1.00 75.06 107 ILE A N 1
ATOM 861 C CA . ILE A 1 107 ? 15.506 -5.927 -13.273 1.00 75.06 107 ILE A CA 1
ATOM 862 C C . ILE A 1 107 ? 15.573 -4.490 -13.825 1.00 75.06 107 ILE A C 1
ATOM 864 O O . ILE A 1 107 ? 14.656 -3.694 -13.632 1.00 75.06 107 ILE A O 1
ATOM 868 N N . GLY A 1 108 ? 16.631 -4.168 -14.580 1.00 74.19 108 GLY A N 1
ATOM 869 C CA . GLY A 1 108 ? 16.788 -2.860 -15.219 1.00 74.19 108 GLY A CA 1
ATOM 870 C C . GLY A 1 108 ? 15.736 -2.573 -16.296 1.00 74.19 108 GLY A C 1
ATOM 871 O O . 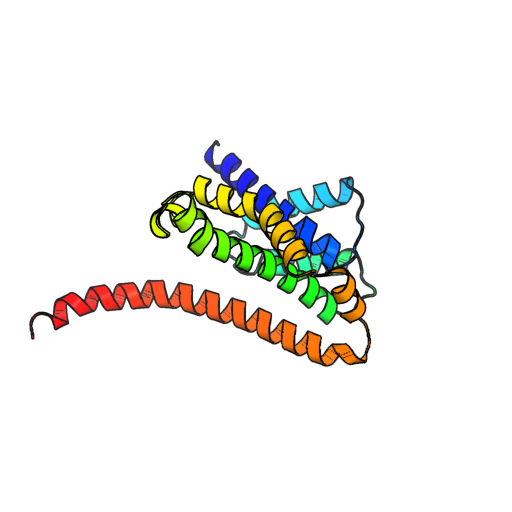GLY A 1 108 ? 15.312 -1.431 -16.439 1.00 74.19 108 GLY A O 1
ATOM 872 N N . GLN A 1 109 ? 15.273 -3.585 -17.034 1.00 75.62 109 GLN A N 1
ATOM 873 C CA . GLN A 1 109 ? 14.199 -3.414 -18.019 1.00 75.62 109 GLN A CA 1
ATOM 874 C C . GLN A 1 109 ? 12.844 -3.183 -17.348 1.00 75.62 109 GLN A C 1
ATOM 876 O O . GLN A 1 109 ? 12.069 -2.353 -17.817 1.00 75.62 109 GLN A O 1
ATOM 881 N N . ILE A 1 110 ? 12.578 -3.882 -16.241 1.00 76.50 110 ILE A N 1
ATOM 882 C CA . ILE A 1 110 ? 11.334 -3.746 -15.476 1.00 76.50 110 ILE A CA 1
ATOM 883 C C . ILE A 1 110 ? 11.243 -2.342 -14.871 1.00 76.50 110 ILE A C 1
ATOM 885 O O . ILE A 1 110 ? 10.248 -1.653 -15.077 1.00 76.50 110 ILE A O 1
ATOM 889 N N . ASN A 1 111 ? 12.305 -1.876 -14.209 1.00 75.38 111 ASN A N 1
ATOM 890 C CA . ASN A 1 111 ? 12.307 -0.575 -13.533 1.00 75.38 111 ASN A CA 1
ATOM 891 C C . ASN A 1 111 ? 12.209 0.621 -14.493 1.00 75.38 111 ASN A C 1
ATOM 893 O O . ASN A 1 111 ? 11.702 1.670 -14.108 1.00 75.38 111 ASN A O 1
ATOM 897 N N . ASN A 1 112 ? 12.671 0.474 -15.737 1.00 76.62 112 ASN A N 1
ATOM 898 C CA . ASN A 1 112 ? 12.649 1.550 -16.731 1.00 76.62 112 ASN A CA 1
ATOM 899 C C . ASN A 1 112 ? 11.395 1.538 -17.623 1.00 76.62 112 ASN A C 1
ATOM 901 O O . ASN A 1 112 ? 11.256 2.401 -18.490 1.00 76.62 112 ASN A O 1
ATOM 905 N N . ASN A 1 113 ? 10.481 0.578 -17.445 1.00 77.62 113 ASN A N 1
ATOM 906 C CA . ASN A 1 113 ? 9.293 0.442 -18.283 1.00 77.62 113 ASN A CA 1
ATOM 907 C C . ASN A 1 113 ? 8.010 0.416 -17.447 1.00 77.62 113 ASN A C 1
ATOM 909 O O . ASN A 1 113 ? 7.685 -0.576 -16.795 1.00 77.62 113 ASN A O 1
ATOM 913 N N . LEU A 1 114 ? 7.226 1.493 -17.550 1.00 75.25 114 LEU A N 1
ATOM 914 C CA . LEU A 1 114 ? 5.982 1.675 -16.799 1.00 75.25 114 LEU A CA 1
ATOM 915 C C . LEU A 1 114 ? 4.954 0.555 -17.040 1.00 75.25 114 LEU A C 1
ATOM 917 O O . LEU A 1 114 ? 4.230 0.192 -16.121 1.00 75.25 114 LEU A O 1
ATOM 921 N N . LYS A 1 115 ? 4.926 -0.053 -18.234 1.00 81.25 115 LYS A N 1
ATOM 922 C CA . LYS A 1 115 ? 4.022 -1.180 -18.526 1.00 81.25 115 LYS A CA 1
ATOM 923 C C . LYS A 1 115 ? 4.438 -2.463 -17.808 1.00 81.25 115 LYS A C 1
ATOM 925 O O . LYS A 1 115 ? 3.582 -3.228 -17.379 1.00 81.25 115 LYS A O 1
ATOM 930 N N . LEU A 1 116 ? 5.744 -2.709 -17.682 1.00 81.25 116 LEU A N 1
ATOM 931 C CA . LEU A 1 116 ? 6.253 -3.863 -16.932 1.00 81.25 116 LEU A CA 1
ATOM 932 C C . LEU A 1 116 ? 6.040 -3.663 -15.429 1.00 81.25 116 LEU A C 1
ATOM 934 O O . LEU A 1 116 ? 5.652 -4.599 -14.739 1.00 81.25 116 LEU A O 1
ATOM 938 N N . LEU A 1 117 ? 6.211 -2.432 -14.943 1.00 79.56 117 LEU A N 1
ATOM 939 C CA . LEU A 1 117 ? 5.849 -2.035 -13.582 1.00 79.56 117 LEU A CA 1
ATOM 940 C C . LEU A 1 117 ? 4.360 -2.272 -13.295 1.00 79.56 117 LEU A C 1
ATOM 942 O O . LEU A 1 117 ? 4.022 -2.898 -12.293 1.00 79.56 117 LEU A O 1
ATOM 946 N N . GLU A 1 118 ? 3.472 -1.824 -14.183 1.00 80.94 118 GLU A N 1
ATOM 947 C CA . GLU A 1 118 ? 2.031 -2.067 -14.072 1.00 80.94 118 GLU A CA 1
ATOM 948 C C . GLU A 1 118 ? 1.711 -3.568 -14.057 1.00 80.94 118 GLU A C 1
ATOM 950 O O . GLU A 1 118 ? 0.939 -4.025 -13.214 1.00 80.94 118 GLU A O 1
ATOM 955 N N . LEU A 1 119 ? 2.368 -4.354 -14.915 1.00 85.44 119 LEU A N 1
ATOM 956 C CA . LEU A 1 119 ? 2.227 -5.808 -14.939 1.00 85.44 119 LEU A CA 1
ATOM 957 C C . LEU A 1 119 ? 2.622 -6.449 -13.599 1.00 85.44 119 LEU A C 1
ATOM 959 O O . LEU A 1 119 ? 1.900 -7.313 -13.103 1.00 85.44 119 LEU A O 1
ATOM 963 N N . CYS A 1 120 ? 3.715 -6.002 -12.972 1.00 85.44 120 CYS A N 1
ATOM 964 C CA . CYS A 1 120 ? 4.090 -6.460 -11.633 1.00 85.44 120 CYS A CA 1
ATOM 965 C C . CYS A 1 120 ? 2.977 -6.185 -10.613 1.00 85.44 120 CYS A C 1
ATOM 967 O O . CYS A 1 120 ? 2.636 -7.067 -9.826 1.00 85.44 120 CYS A O 1
ATOM 969 N N . TYR A 1 121 ? 2.386 -4.986 -10.642 1.00 85.56 121 TYR A N 1
ATOM 970 C CA . TYR A 1 121 ? 1.280 -4.635 -9.751 1.00 85.56 121 TYR A CA 1
ATOM 971 C C . TYR A 1 121 ? 0.008 -5.439 -10.039 1.00 85.56 121 TYR A C 1
ATOM 973 O O . TYR A 1 121 ? -0.680 -5.820 -9.097 1.00 85.56 121 TYR A O 1
ATOM 981 N N . LEU A 1 122 ? -0.296 -5.773 -11.294 1.00 89.06 122 LEU A N 1
ATOM 982 C CA . LEU A 1 122 ? -1.427 -6.651 -11.620 1.00 89.06 122 LEU A CA 1
ATOM 983 C C . LEU A 1 122 ? -1.272 -8.052 -11.010 1.00 89.06 122 LEU A C 1
ATOM 985 O O . LEU A 1 122 ? -2.262 -8.663 -10.607 1.00 89.06 122 LEU A O 1
ATOM 989 N N . PHE A 1 123 ? -0.038 -8.545 -10.883 1.00 88.44 123 PHE A N 1
ATOM 990 C CA . PHE A 1 123 ? 0.249 -9.841 -10.267 1.00 88.44 123 PHE A CA 1
ATOM 991 C C . PHE A 1 123 ? 0.265 -9.832 -8.732 1.00 88.44 123 PHE A C 1
ATOM 993 O O . PHE A 1 123 ? 0.237 -10.911 -8.136 1.00 88.44 123 PHE A O 1
ATOM 1000 N N . VAL A 1 124 ? 0.247 -8.663 -8.077 1.00 88.81 124 VAL A N 1
ATOM 1001 C CA . VAL A 1 124 ? 0.291 -8.561 -6.606 1.00 88.81 124 VAL A CA 1
ATOM 1002 C C . VAL A 1 124 ? -0.854 -9.330 -5.959 1.00 88.81 124 VAL A C 1
ATOM 1004 O O . VAL A 1 124 ? -0.606 -10.164 -5.093 1.00 88.81 124 VAL A O 1
ATOM 1007 N N . LEU A 1 125 ? -2.101 -9.099 -6.380 1.00 89.88 125 LEU A N 1
ATOM 1008 C CA . LEU A 1 125 ? -3.248 -9.801 -5.798 1.00 89.88 125 LEU A CA 1
ATOM 1009 C C . LEU A 1 125 ? -3.245 -11.309 -6.087 1.00 89.88 125 LEU A C 1
ATOM 1011 O O . LEU A 1 125 ? -3.388 -12.070 -5.130 1.00 89.88 125 LEU A O 1
ATOM 1015 N N . PRO A 1 126 ? -3.058 -11.783 -7.335 1.00 89.56 126 PRO A N 1
ATOM 1016 C CA . PRO A 1 126 ? -2.922 -13.211 -7.615 1.00 89.56 126 PRO A CA 1
ATOM 1017 C C . PRO A 1 126 ? -1.882 -13.903 -6.728 1.00 89.56 126 PRO A C 1
ATOM 1019 O O . PRO A 1 126 ? -2.169 -14.934 -6.121 1.00 89.56 126 PRO A O 1
ATOM 1022 N N . ILE A 1 127 ? -0.699 -13.304 -6.590 1.00 87.06 127 ILE A N 1
ATOM 1023 C CA . ILE A 1 127 ? 0.394 -13.880 -5.802 1.00 87.06 127 ILE A CA 1
ATOM 1024 C C . ILE A 1 127 ? 0.114 -13.779 -4.305 1.00 87.06 127 ILE A C 1
ATOM 1026 O O . ILE A 1 127 ? 0.413 -14.710 -3.563 1.00 87.06 127 ILE A O 1
ATOM 1030 N N . PHE A 1 128 ? -0.539 -12.712 -3.852 1.00 88.00 128 PHE A N 1
ATOM 1031 C CA . PHE A 1 128 ? -1.018 -12.611 -2.479 1.00 88.00 128 PHE A CA 1
ATOM 1032 C C . PHE A 1 128 ? -1.984 -13.739 -2.115 1.00 88.00 128 PHE A C 1
ATOM 1034 O O . PHE A 1 128 ? -1.851 -14.339 -1.049 1.00 88.00 128 PHE A O 1
ATOM 1041 N N . TYR A 1 129 ? -2.946 -14.048 -2.988 1.00 86.38 129 TYR A N 1
ATOM 1042 C CA . TYR A 1 129 ? -3.881 -15.151 -2.772 1.00 86.38 129 TYR A CA 1
ATOM 1043 C C . TYR A 1 129 ? -3.180 -16.507 -2.817 1.00 86.38 129 TYR A C 1
ATOM 1045 O O . TYR A 1 129 ? -3.457 -17.350 -1.966 1.00 86.38 129 TYR A O 1
ATOM 1053 N N . LEU A 1 130 ? -2.238 -16.692 -3.744 1.00 87.12 130 LEU A N 1
ATOM 1054 C CA . LEU A 1 130 ? -1.420 -17.900 -3.824 1.00 87.12 130 LEU A CA 1
ATOM 1055 C C . LEU A 1 130 ? -0.620 -18.117 -2.533 1.00 87.12 130 LEU A C 1
ATOM 1057 O O . LEU A 1 130 ? -0.684 -19.193 -1.946 1.00 87.12 130 LEU A O 1
ATOM 1061 N N . PHE A 1 131 ? 0.080 -17.090 -2.045 1.00 84.06 131 PHE A N 1
ATOM 1062 C CA . PHE A 1 131 ? 0.820 -17.172 -0.787 1.00 84.06 131 PHE A CA 1
ATOM 1063 C C . PHE A 1 131 ? -0.095 -17.380 0.412 1.00 84.06 131 PHE A C 1
ATOM 1065 O O . PHE A 1 131 ? 0.217 -18.195 1.276 1.00 84.06 131 PHE A O 1
ATOM 1072 N N . SER A 1 132 ? -1.238 -16.693 0.452 1.00 83.44 132 SER A N 1
ATOM 1073 C CA . SER A 1 132 ? -2.225 -16.886 1.518 1.00 83.44 132 SER A CA 1
ATOM 1074 C C . SER A 1 132 ? -2.735 -18.325 1.553 1.00 83.44 132 SER A C 1
ATOM 1076 O O . SER A 1 132 ? -2.933 -18.864 2.636 1.00 83.44 132 SER A O 1
ATOM 1078 N N . TYR A 1 133 ? -2.902 -18.961 0.391 1.00 84.00 133 TYR A N 1
ATOM 1079 C CA . TYR A 1 133 ? -3.302 -20.361 0.282 1.00 84.00 133 TYR A CA 1
ATOM 1080 C C . TYR A 1 133 ? -2.179 -21.321 0.704 1.00 84.00 133 TYR A C 1
ATOM 1082 O O . TYR A 1 133 ? -2.398 -22.166 1.566 1.00 84.00 133 TYR A O 1
ATOM 1090 N N . ILE A 1 134 ? -0.966 -21.160 0.160 1.00 83.50 134 ILE A N 1
ATOM 1091 C CA . ILE A 1 134 ? 0.186 -22.037 0.447 1.00 83.50 134 ILE A CA 1
ATOM 1092 C C . ILE A 1 134 ? 0.567 -21.988 1.929 1.00 83.50 134 ILE A C 1
ATOM 1094 O O . ILE A 1 134 ? 0.786 -23.021 2.554 1.00 83.50 134 ILE A O 1
ATOM 1098 N N . PHE A 1 135 ? 0.642 -20.785 2.494 1.00 78.62 135 PHE A N 1
ATOM 1099 C CA . PHE A 1 135 ? 1.073 -20.576 3.873 1.00 78.62 135 PHE A CA 1
ATOM 1100 C C . PHE A 1 135 ? -0.090 -20.525 4.868 1.00 78.62 135 PHE A C 1
ATOM 1102 O O . PHE A 1 135 ? 0.146 -20.292 6.050 1.00 78.62 135 PHE A O 1
ATOM 1109 N N . SER A 1 136 ? -1.333 -20.728 4.409 1.00 74.94 136 SER A N 1
ATOM 1110 C CA . SER A 1 136 ? -2.543 -20.610 5.236 1.00 74.94 136 SER A CA 1
ATOM 1111 C C . SER A 1 136 ? -2.568 -19.311 6.060 1.00 74.94 136 SER A C 1
ATOM 1113 O O . SER A 1 136 ? -2.903 -19.310 7.244 1.00 74.94 136 SER A O 1
ATOM 1115 N N . ILE A 1 137 ? -2.169 -18.191 5.442 1.00 70.00 137 ILE A N 1
ATOM 1116 C CA . ILE A 1 137 ? -2.103 -16.889 6.117 1.00 70.00 137 ILE A CA 1
ATOM 1117 C C . ILE A 1 137 ? -3.526 -16.379 6.306 1.00 70.00 137 ILE A C 1
ATOM 1119 O O . ILE A 1 137 ? -4.162 -15.893 5.367 1.00 70.00 137 ILE A O 1
ATOM 1123 N N . ASP A 1 138 ? -4.007 -16.441 7.542 1.00 66.44 138 ASP A N 1
ATOM 1124 C CA . ASP A 1 138 ? -5.287 -15.855 7.901 1.00 66.44 138 ASP A CA 1
ATOM 1125 C C . ASP A 1 138 ? -5.109 -14.420 8.414 1.00 66.44 138 ASP A C 1
ATOM 1127 O O . ASP A 1 138 ? -4.797 -14.153 9.575 1.00 66.44 138 ASP A O 1
ATOM 1131 N N . LEU A 1 139 ? -5.346 -13.461 7.522 1.00 65.25 139 LEU A N 1
ATOM 1132 C CA . LEU A 1 139 ? -5.326 -12.030 7.843 1.00 65.25 139 LEU A CA 1
ATOM 1133 C C . LEU A 1 139 ? -6.470 -11.629 8.777 1.00 65.25 139 LEU A C 1
ATOM 1135 O O . LEU A 1 139 ? -6.434 -10.544 9.351 1.00 65.25 139 LEU A O 1
ATOM 1139 N N . SER A 1 140 ? -7.485 -12.480 8.950 1.00 60.91 140 SER A N 1
ATOM 1140 C CA . SER A 1 140 ? -8.526 -12.245 9.943 1.00 60.91 140 SER A CA 1
ATOM 1141 C C . SER A 1 140 ? -7.985 -12.388 11.368 1.00 60.91 140 SER A C 1
ATOM 1143 O O . SER A 1 140 ? -8.494 -11.719 12.264 1.00 60.91 140 SER A O 1
ATOM 1145 N N . LEU A 1 141 ? -6.896 -13.142 11.580 1.00 60.34 141 LEU A N 1
ATOM 1146 C CA . LEU A 1 141 ? -6.230 -13.244 12.883 1.00 60.34 141 LEU A CA 1
ATOM 1147 C C . LEU A 1 141 ? -5.525 -11.940 13.277 1.00 60.34 141 LEU A C 1
ATOM 1149 O O . LEU A 1 141 ? -5.502 -11.570 14.449 1.00 60.34 141 LEU A O 1
ATOM 1153 N N . ILE A 1 142 ? -5.042 -11.178 12.290 1.00 63.28 142 ILE A N 1
ATOM 1154 C CA . ILE A 1 142 ? -4.457 -9.841 12.484 1.00 63.28 142 ILE A CA 1
ATOM 1155 C C . ILE A 1 142 ? -5.495 -8.872 13.081 1.00 63.28 142 ILE A C 1
ATOM 1157 O O . ILE A 1 142 ? -5.140 -7.911 13.751 1.00 63.28 142 ILE A O 1
ATOM 1161 N N . ARG A 1 143 ? -6.797 -9.151 12.953 1.00 60.41 143 ARG A N 1
ATOM 1162 C CA . ARG A 1 143 ? -7.861 -8.368 13.597 1.00 60.41 143 ARG A CA 1
ATOM 1163 C C . ARG A 1 143 ? -7.827 -8.437 15.130 1.00 60.41 143 ARG A C 1
ATOM 1165 O O . ARG A 1 143 ? -8.261 -7.483 15.770 1.00 60.41 143 ARG A O 1
ATOM 1172 N N . PHE A 1 144 ? -7.312 -9.520 15.721 1.00 58.56 144 PHE A N 1
ATOM 1173 C CA . PHE A 1 144 ? -7.205 -9.686 17.182 1.00 58.56 144 PHE A CA 1
ATOM 1174 C C . PHE A 1 144 ? -6.046 -8.898 17.799 1.00 58.56 144 PHE A C 1
ATOM 1176 O O . PHE A 1 144 ? -5.868 -8.872 19.014 1.00 58.56 144 PHE A O 1
ATOM 1183 N N . ILE A 1 145 ? -5.296 -8.168 16.975 1.00 57.38 145 ILE A N 1
ATOM 1184 C CA . ILE A 1 145 ? -4.258 -7.242 17.413 1.00 57.38 145 ILE A CA 1
ATOM 1185 C C . ILE A 1 145 ? -4.785 -6.147 18.368 1.00 57.38 145 ILE A C 1
ATOM 1187 O O . ILE A 1 145 ? -4.007 -5.581 19.136 1.00 57.38 145 ILE A O 1
ATOM 1191 N N . SER A 1 146 ? -6.096 -5.872 18.376 1.00 53.56 146 SER A N 1
ATOM 1192 C CA . SER A 1 146 ? -6.717 -4.941 19.328 1.00 53.56 146 SER A CA 1
ATOM 1193 C C . SER A 1 146 ? -6.744 -5.448 20.779 1.00 53.56 146 SER A C 1
ATOM 1195 O O . SER A 1 146 ? -7.125 -4.691 21.672 1.00 53.56 146 SER A O 1
ATOM 1197 N N . GLU A 1 147 ? -6.386 -6.710 21.046 1.00 60.06 147 GLU A N 1
ATOM 1198 C CA . GLU A 1 147 ? -6.285 -7.216 22.415 1.00 60.06 147 GLU A CA 1
ATOM 1199 C C . GLU A 1 147 ? -5.145 -6.535 23.184 1.00 60.06 147 GLU A C 1
ATOM 1201 O O . GLU A 1 147 ? -4.020 -6.379 22.705 1.00 60.06 147 GLU A O 1
ATOM 1206 N N . ASP A 1 148 ? -5.427 -6.149 24.429 1.00 58.03 148 ASP A N 1
ATOM 1207 C CA . ASP A 1 148 ? -4.551 -5.308 25.250 1.00 58.03 148 ASP A CA 1
ATOM 1208 C C . ASP A 1 148 ? -3.132 -5.875 25.452 1.00 58.03 148 ASP A C 1
ATOM 1210 O O . ASP A 1 148 ? -2.187 -5.101 25.626 1.00 58.03 148 ASP A O 1
ATOM 1214 N N . LYS A 1 149 ? -2.962 -7.201 25.349 1.00 58.78 149 LYS A N 1
ATOM 1215 C CA . LYS A 1 149 ? -1.666 -7.896 25.430 1.00 58.78 149 LYS A CA 1
ATOM 1216 C C . LYS A 1 149 ? -0.772 -7.682 24.199 1.00 58.78 149 LYS A C 1
ATOM 1218 O O . LYS A 1 149 ? 0.447 -7.745 24.325 1.00 58.78 149 LYS A O 1
ATOM 1223 N N . MET A 1 150 ? -1.348 -7.377 23.035 1.00 64.12 150 MET A N 1
ATOM 1224 C CA . MET A 1 150 ? -0.623 -7.242 21.763 1.00 64.12 150 MET A CA 1
ATOM 1225 C C . MET A 1 150 ? -0.158 -5.809 21.477 1.00 64.12 150 MET A C 1
ATOM 1227 O O . MET A 1 150 ? 0.709 -5.606 20.631 1.00 64.12 150 MET A O 1
ATOM 1231 N N . LYS A 1 151 ? -0.639 -4.801 22.219 1.00 67.94 151 LYS A N 1
ATOM 1232 C CA . LYS A 1 151 ? -0.300 -3.376 22.003 1.00 67.94 151 LYS A CA 1
ATOM 1233 C C . LYS A 1 151 ? 1.197 -3.093 21.900 1.00 67.94 151 LYS A C 1
ATOM 1235 O O . LYS A 1 151 ? 1.627 -2.348 21.023 1.00 67.94 151 LYS A O 1
ATOM 1240 N N . LYS A 1 152 ? 1.994 -3.669 22.808 1.00 71.00 152 LYS A N 1
ATOM 1241 C CA . LYS A 1 152 ? 3.449 -3.455 22.839 1.00 71.00 152 LYS A CA 1
ATOM 1242 C C . LYS A 1 152 ? 4.110 -4.048 21.593 1.00 71.00 152 LYS A C 1
ATOM 1244 O O . LYS A 1 152 ? 5.034 -3.453 21.055 1.00 71.00 152 LYS A O 1
ATOM 1249 N N . TRP A 1 153 ? 3.599 -5.176 21.108 1.00 75.31 153 TRP A N 1
ATOM 1250 C CA . TRP A 1 153 ? 4.078 -5.828 19.894 1.00 75.31 153 TRP A CA 1
ATOM 1251 C C . TRP A 1 153 ? 3.721 -5.029 18.631 1.00 75.31 153 TRP A C 1
ATOM 1253 O O . TRP A 1 153 ? 4.584 -4.805 17.789 1.00 75.31 153 TRP A O 1
ATOM 1263 N N . VAL A 1 154 ? 2.502 -4.485 18.546 1.00 74.88 154 VAL A N 1
ATOM 1264 C CA . VAL A 1 154 ? 2.082 -3.580 17.452 1.00 74.88 154 VAL A CA 1
ATOM 1265 C C . VAL A 1 154 ? 2.935 -2.332 17.393 1.00 74.88 154 VAL A C 1
ATOM 1267 O O . VAL A 1 154 ? 3.314 -1.897 16.311 1.00 74.88 154 VAL A O 1
ATOM 1270 N N . PHE A 1 155 ? 3.236 -1.752 18.554 1.00 75.88 155 PHE A N 1
ATOM 1271 C CA . PHE A 1 155 ? 4.107 -0.592 18.638 1.00 75.88 155 PHE A CA 1
ATOM 1272 C C . PHE A 1 155 ? 5.476 -0.898 18.023 1.00 75.88 155 PHE A C 1
ATOM 1274 O O . PHE A 1 155 ? 5.893 -0.201 17.102 1.00 75.88 155 PHE A O 1
ATOM 1281 N N . TRP A 1 156 ? 6.120 -1.989 18.451 1.00 80.31 156 TRP A N 1
ATOM 1282 C CA . TRP A 1 156 ? 7.404 -2.419 17.891 1.00 80.31 156 TRP A CA 1
ATOM 1283 C C . TRP A 1 156 ? 7.331 -2.735 16.401 1.00 80.31 156 TRP A C 1
ATOM 1285 O O . TRP A 1 156 ? 8.253 -2.401 15.662 1.00 80.31 156 TRP A O 1
ATOM 1295 N N . MET A 1 157 ? 6.235 -3.331 15.942 1.00 81.94 157 MET A N 1
ATOM 1296 C CA . MET A 1 157 ? 6.054 -3.641 14.532 1.00 81.94 157 MET A CA 1
ATOM 1297 C C . MET A 1 157 ? 5.864 -2.374 13.693 1.00 81.94 157 MET A C 1
ATOM 1299 O O . MET A 1 157 ? 6.478 -2.252 12.641 1.00 81.94 157 MET A O 1
ATOM 1303 N N . ASN A 1 158 ? 5.111 -1.385 14.177 1.00 83.19 158 ASN A N 1
ATOM 1304 C CA . ASN A 1 158 ? 5.022 -0.071 13.539 1.00 83.19 158 ASN A CA 1
ATOM 1305 C C . ASN A 1 158 ? 6.381 0.621 13.477 1.00 83.19 158 ASN A C 1
ATOM 1307 O O . ASN A 1 158 ? 6.731 1.168 12.434 1.00 83.19 158 ASN A O 1
ATOM 1311 N N . THR A 1 159 ? 7.160 0.569 14.561 1.00 82.38 159 THR A N 1
ATOM 1312 C CA . THR A 1 159 ? 8.529 1.095 14.573 1.00 82.38 159 THR A CA 1
ATOM 1313 C C . THR A 1 159 ? 9.393 0.381 13.539 1.00 82.38 159 THR A C 1
ATOM 1315 O O . THR A 1 159 ? 10.051 1.050 12.755 1.00 82.38 159 THR A O 1
ATOM 1318 N N . ALA A 1 160 ? 9.342 -0.951 13.468 1.00 83.50 160 ALA A N 1
ATOM 1319 C CA . ALA A 1 160 ? 10.098 -1.726 12.489 1.00 83.50 160 ALA A CA 1
ATOM 1320 C C . ALA A 1 160 ? 9.688 -1.401 11.044 1.00 83.50 160 ALA A C 1
ATOM 1322 O O . ALA A 1 160 ? 10.557 -1.214 10.196 1.00 83.50 160 ALA A O 1
ATOM 1323 N N . MET A 1 161 ? 8.387 -1.280 10.762 1.00 83.56 161 MET A N 1
ATOM 1324 C CA . MET A 1 161 ? 7.887 -0.902 9.436 1.00 83.56 161 MET A CA 1
ATOM 1325 C C . MET A 1 161 ? 8.318 0.519 9.067 1.00 83.56 161 MET A C 1
ATOM 1327 O O . MET A 1 161 ? 8.819 0.742 7.970 1.00 83.56 161 MET A O 1
ATOM 1331 N N . PHE A 1 162 ? 8.202 1.473 9.992 1.00 80.31 162 PHE A N 1
ATOM 1332 C CA . PHE A 1 162 ? 8.686 2.836 9.782 1.00 80.31 162 PHE A CA 1
ATOM 1333 C C . PHE A 1 162 ? 10.199 2.870 9.527 1.00 80.31 162 PHE A C 1
ATOM 1335 O O . PHE A 1 162 ? 10.648 3.497 8.569 1.00 80.31 162 PHE A O 1
ATOM 1342 N N . SER A 1 163 ? 10.984 2.149 10.333 1.00 81.62 163 SER A N 1
ATOM 1343 C CA . SER A 1 163 ? 12.424 2.000 10.128 1.00 81.62 163 SER A CA 1
ATOM 1344 C C . SER A 1 163 ? 12.736 1.369 8.775 1.00 81.62 163 SER A C 1
ATOM 1346 O O . SER A 1 163 ? 13.625 1.860 8.093 1.00 81.62 163 SER A O 1
ATOM 1348 N N . TYR A 1 164 ? 11.999 0.342 8.344 1.00 81.88 164 TYR A N 1
ATOM 1349 C CA . TYR A 1 164 ? 12.161 -0.253 7.017 1.00 81.88 164 TYR A CA 1
ATOM 1350 C C . TYR A 1 164 ? 11.981 0.784 5.907 1.00 81.88 164 TYR A C 1
ATOM 1352 O O . TYR A 1 164 ? 12.849 0.894 5.046 1.00 81.88 164 TYR A O 1
ATOM 1360 N N . TYR A 1 165 ? 10.909 1.580 5.945 1.00 73.69 165 TYR A N 1
ATOM 1361 C CA . TYR A 1 165 ? 10.687 2.630 4.948 1.00 73.69 165 TYR A CA 1
ATOM 1362 C C . TYR A 1 165 ? 11.788 3.686 4.975 1.00 73.69 165 TYR A C 1
ATOM 1364 O O . TYR A 1 165 ? 12.299 4.075 3.925 1.00 73.69 165 TYR A O 1
ATOM 1372 N N . PHE A 1 166 ? 12.202 4.102 6.173 1.00 73.88 166 PHE A N 1
ATOM 1373 C CA . PHE A 1 166 ? 13.295 5.049 6.343 1.00 73.88 166 PHE A CA 1
ATOM 1374 C C . PHE A 1 166 ? 14.613 4.509 5.768 1.00 73.88 166 PHE A C 1
ATOM 1376 O O . PHE A 1 166 ? 15.273 5.203 5.000 1.00 73.88 166 PHE A O 1
ATOM 1383 N N . PHE A 1 167 ? 14.973 3.258 6.070 1.00 73.31 167 PHE A N 1
ATOM 1384 C CA . PHE A 1 167 ? 16.196 2.620 5.579 1.00 73.31 167 PHE A CA 1
ATOM 1385 C C . PHE A 1 167 ? 16.147 2.321 4.085 1.00 73.31 167 PHE A C 1
ATOM 1387 O O . PHE A 1 167 ? 17.119 2.594 3.391 1.00 73.31 167 PHE A O 1
ATOM 1394 N N . ALA A 1 168 ? 15.040 1.788 3.566 1.00 67.69 168 ALA A N 1
ATOM 1395 C CA . ALA A 1 168 ? 14.884 1.529 2.140 1.00 67.69 168 ALA A CA 1
ATOM 1396 C C . ALA A 1 168 ? 15.012 2.830 1.337 1.00 67.69 168 ALA A C 1
ATOM 1398 O O . ALA A 1 168 ? 15.698 2.858 0.319 1.00 67.69 168 ALA A O 1
ATOM 1399 N N . HIS A 1 169 ? 14.427 3.922 1.833 1.00 64.81 169 HIS A N 1
ATOM 1400 C CA . HIS A 1 169 ? 14.552 5.231 1.207 1.00 64.81 169 HIS A CA 1
ATOM 1401 C C . HIS A 1 169 ? 15.964 5.819 1.333 1.00 64.81 169 HIS A C 1
ATOM 1403 O O . HIS A 1 169 ? 16.520 6.315 0.351 1.00 64.81 169 HIS A O 1
ATOM 1409 N N . PHE A 1 170 ? 16.562 5.745 2.526 1.00 63.38 170 PHE A N 1
ATOM 1410 C CA . PHE A 1 170 ? 17.938 6.180 2.754 1.00 63.38 170 PHE A CA 1
ATOM 1411 C C . PHE A 1 170 ? 18.898 5.433 1.827 1.00 63.38 170 PHE A C 1
ATOM 1413 O O . PHE A 1 170 ? 19.720 6.061 1.174 1.00 63.38 170 PHE A O 1
ATOM 1420 N N . LEU A 1 171 ? 18.736 4.116 1.682 1.00 61.69 171 LEU A N 1
ATOM 1421 C CA . LEU A 1 171 ? 19.527 3.309 0.761 1.00 61.69 171 LEU A CA 1
ATOM 1422 C C . LEU A 1 171 ? 19.307 3.726 -0.690 1.00 61.69 171 LEU A C 1
ATOM 1424 O O . LEU A 1 171 ? 20.290 3.970 -1.365 1.00 61.69 171 LEU A O 1
ATOM 1428 N N . VAL A 1 172 ? 18.075 3.892 -1.174 1.00 58.84 172 VAL A N 1
ATOM 1429 C CA . VAL A 1 172 ? 17.834 4.317 -2.569 1.00 58.84 172 VAL A CA 1
ATOM 1430 C C . VAL A 1 172 ? 18.426 5.707 -2.857 1.00 58.84 172 VAL A C 1
ATOM 1432 O O . VAL A 1 172 ? 19.015 5.927 -3.916 1.00 58.84 172 VAL A O 1
ATOM 1435 N N . THR A 1 173 ? 18.337 6.632 -1.899 1.00 57.78 173 THR A N 1
ATOM 1436 C CA . THR A 1 173 ? 18.871 8.000 -2.031 1.00 57.78 173 THR A CA 1
ATOM 1437 C C . THR A 1 173 ? 20.397 8.042 -1.927 1.00 57.78 173 THR A C 1
ATOM 1439 O O . THR A 1 173 ? 21.056 8.792 -2.642 1.00 57.78 173 THR A O 1
ATOM 1442 N N . VAL A 1 174 ? 20.989 7.226 -1.054 1.00 54.66 174 VAL A N 1
ATOM 1443 C CA . VAL A 1 174 ? 22.447 7.139 -0.897 1.00 54.66 174 VAL A CA 1
ATOM 1444 C C . VAL A 1 174 ? 23.065 6.328 -2.026 1.00 54.66 174 VAL A C 1
ATOM 1446 O O . VAL A 1 174 ? 24.130 6.687 -2.501 1.00 54.66 174 VAL A O 1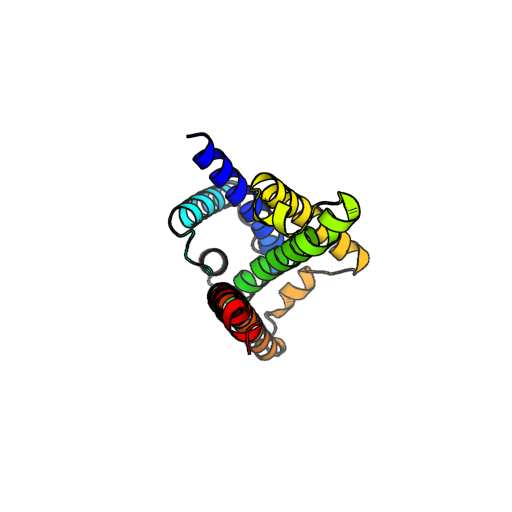
ATOM 1449 N N . GLN A 1 175 ? 22.411 5.276 -2.513 1.00 49.69 175 GLN A N 1
ATOM 1450 C CA . GLN A 1 175 ? 22.913 4.440 -3.601 1.00 49.69 175 GLN A CA 1
ATOM 1451 C C . GLN A 1 175 ? 22.954 5.223 -4.918 1.00 49.69 175 GLN A C 1
ATOM 1453 O O . GLN A 1 175 ? 23.910 5.066 -5.663 1.00 49.69 175 GLN A O 1
ATOM 1458 N N . SER A 1 176 ? 22.022 6.142 -5.188 1.00 51.81 176 SER A N 1
ATOM 1459 C CA . SER A 1 176 ? 22.117 7.011 -6.372 1.00 51.81 176 SER A CA 1
ATOM 1460 C C . SER A 1 176 ? 23.308 7.986 -6.312 1.00 51.81 176 SER A C 1
ATOM 1462 O O . SER A 1 176 ? 23.970 8.190 -7.328 1.00 51.81 176 SER A O 1
ATOM 1464 N N . GLY A 1 177 ? 23.655 8.518 -5.132 1.00 48.25 177 GLY A N 1
ATOM 1465 C CA . GLY A 1 177 ? 24.828 9.388 -4.945 1.00 48.25 177 GLY A CA 1
ATOM 1466 C C . GLY A 1 177 ? 26.163 8.638 -4.825 1.00 48.25 177 GLY A C 1
ATOM 1467 O O . GLY A 1 177 ? 27.164 9.032 -5.419 1.00 48.25 177 GLY A O 1
ATOM 1468 N N . PHE A 1 178 ? 26.191 7.526 -4.093 1.00 49.62 178 PHE A N 1
ATOM 1469 C CA . PHE A 1 178 ? 27.396 6.742 -3.816 1.00 49.62 178 PHE A CA 1
ATOM 1470 C C . PHE A 1 178 ? 27.795 5.866 -5.003 1.00 49.62 178 PHE A C 1
ATOM 1472 O O . PHE A 1 178 ? 28.981 5.672 -5.222 1.00 49.62 178 PHE A O 1
ATOM 1479 N N . LEU A 1 179 ? 26.846 5.373 -5.807 1.00 48.00 179 LEU A N 1
ATOM 1480 C CA . LEU A 1 179 ? 27.154 4.658 -7.051 1.00 48.00 179 LEU A CA 1
ATOM 1481 C C . LEU A 1 179 ? 27.690 5.636 -8.113 1.00 48.00 179 LEU A C 1
ATOM 1483 O O . LEU A 1 179 ? 28.625 5.287 -8.827 1.00 48.00 179 LEU A O 1
ATOM 1487 N N . ALA A 1 180 ? 27.186 6.879 -8.153 1.00 47.34 180 ALA A N 1
ATOM 1488 C CA . ALA A 1 180 ? 27.749 7.951 -8.979 1.00 47.34 180 ALA A CA 1
ATOM 1489 C C . ALA A 1 180 ? 29.180 8.322 -8.545 1.00 47.34 180 ALA A C 1
ATOM 1491 O O . ALA A 1 180 ? 30.075 8.359 -9.386 1.00 47.34 180 ALA A O 1
ATOM 1492 N N . LEU A 1 181 ? 29.429 8.491 -7.239 1.00 50.03 181 LEU A N 1
ATOM 1493 C CA . LEU A 1 181 ? 30.778 8.703 -6.694 1.00 50.03 181 LEU A CA 1
ATOM 1494 C C . LEU A 1 181 ? 31.689 7.486 -6.940 1.00 50.03 181 LEU A C 1
ATOM 1496 O O . LEU A 1 181 ? 32.824 7.642 -7.374 1.00 50.03 181 LEU A O 1
ATOM 1500 N N . TYR A 1 182 ? 31.197 6.263 -6.738 1.00 49.91 182 TYR A N 1
ATOM 1501 C CA . TYR A 1 182 ? 31.948 5.028 -6.972 1.00 49.91 182 TYR A CA 1
ATOM 1502 C C . TYR A 1 182 ? 32.377 4.895 -8.439 1.00 49.91 182 TYR A C 1
ATOM 1504 O O . TYR A 1 182 ? 33.538 4.597 -8.703 1.00 49.91 182 TYR A O 1
ATOM 1512 N N . PHE A 1 183 ? 31.496 5.180 -9.405 1.00 47.81 183 PHE A N 1
ATOM 1513 C CA . PHE A 1 183 ? 31.866 5.213 -10.825 1.00 47.81 183 PHE A CA 1
ATOM 1514 C C . PHE A 1 183 ? 32.809 6.377 -11.172 1.00 47.81 183 PHE A C 1
ATOM 1516 O O . PHE A 1 183 ? 33.698 6.194 -12.001 1.00 47.81 183 PHE A O 1
ATOM 1523 N N . GLN A 1 184 ? 32.669 7.536 -10.521 1.00 50.12 184 GLN A N 1
ATOM 1524 C CA . GLN A 1 184 ? 33.520 8.710 -10.743 1.00 50.12 184 GLN A CA 1
ATOM 1525 C C . GLN A 1 184 ? 34.949 8.536 -10.195 1.00 50.12 184 GLN A C 1
ATOM 1527 O O . GLN A 1 184 ? 35.895 9.022 -10.807 1.00 50.12 184 GLN A O 1
ATOM 1532 N N . TYR A 1 185 ? 35.129 7.822 -9.079 1.00 48.94 185 TYR A N 1
ATOM 1533 C CA . TYR A 1 185 ? 36.448 7.568 -8.483 1.00 48.94 185 TYR A CA 1
ATOM 1534 C C . TYR A 1 185 ? 37.114 6.275 -8.977 1.00 48.94 185 TYR A C 1
ATOM 1536 O O . TYR A 1 185 ? 38.333 6.136 -8.867 1.00 48.94 185 TYR A O 1
ATOM 1544 N N . ARG A 1 186 ? 36.367 5.336 -9.577 1.00 40.06 186 ARG A N 1
ATOM 1545 C CA . ARG A 1 186 ? 36.953 4.107 -10.145 1.00 40.06 186 ARG A CA 1
ATOM 1546 C C . ARG A 1 186 ? 37.847 4.379 -11.359 1.00 40.06 186 ARG A C 1
ATOM 1548 O O . ARG A 1 186 ? 38.803 3.644 -11.562 1.00 40.06 186 ARG A O 1
ATOM 1555 N N . SER A 1 187 ? 37.602 5.440 -12.129 1.00 45.06 187 SER A N 1
ATOM 1556 C CA . SER A 1 187 ? 38.498 5.862 -13.221 1.00 45.06 187 SER A CA 1
ATOM 1557 C C . SER A 1 187 ? 39.814 6.481 -12.731 1.00 45.06 187 SER A C 1
ATOM 1559 O O . SER A 1 187 ? 40.781 6.497 -13.485 1.00 45.06 187 SER A O 1
ATOM 1561 N N . ILE A 1 188 ? 39.882 6.936 -11.475 1.00 47.72 188 ILE A N 1
ATOM 1562 C CA . ILE A 1 188 ? 41.107 7.479 -10.862 1.00 47.72 188 ILE A CA 1
ATOM 1563 C C . ILE A 1 188 ? 41.953 6.354 -10.241 1.00 47.72 188 ILE A C 1
ATOM 1565 O O . ILE A 1 188 ? 43.176 6.399 -10.301 1.00 47.72 188 ILE A O 1
ATOM 1569 N N . LEU A 1 189 ? 41.316 5.307 -9.704 1.00 39.25 189 LEU A N 1
ATOM 1570 C CA . LEU A 1 189 ? 41.994 4.198 -9.014 1.00 39.25 189 LEU A CA 1
ATOM 1571 C C . LEU A 1 189 ? 42.501 3.066 -9.928 1.00 39.25 189 LEU A C 1
ATOM 1573 O O . LEU A 1 189 ? 43.114 2.131 -9.433 1.00 39.25 189 LEU A O 1
ATOM 1577 N N . VAL A 1 190 ? 42.250 3.122 -11.240 1.00 45.00 190 VAL A N 1
ATOM 1578 C CA . VAL A 1 190 ? 42.813 2.165 -12.223 1.00 45.00 190 VAL A CA 1
ATOM 1579 C C . VAL A 1 190 ? 44.133 2.680 -12.834 1.00 45.00 190 VAL A C 1
ATOM 1581 O O . VAL A 1 190 ? 44.795 1.952 -13.566 1.00 45.00 190 VAL A O 1
ATOM 1584 N N . PHE A 1 191 ? 44.549 3.910 -12.508 1.00 36.84 191 PHE A N 1
ATOM 1585 C CA . PHE A 1 191 ? 45.782 4.540 -13.010 1.00 36.84 191 PHE A CA 1
ATOM 1586 C C . PHE A 1 191 ? 46.851 4.818 -11.932 1.00 36.84 191 PHE A C 1
ATOM 1588 O O . PHE A 1 191 ? 47.794 5.563 -12.198 1.00 36.84 191 PHE A O 1
ATOM 1595 N N . ILE A 1 192 ? 46.741 4.213 -10.745 1.00 38.00 192 ILE A N 1
ATOM 1596 C CA . ILE A 1 192 ? 47.813 4.159 -9.730 1.00 38.00 192 ILE A CA 1
ATOM 1597 C C . ILE A 1 192 ? 48.130 2.692 -9.470 1.00 38.00 192 ILE A C 1
ATOM 1599 O O . ILE A 1 192 ? 49.332 2.350 -9.463 1.00 38.00 192 ILE A O 1
#

Secondary structure (DSSP, 8-state):
-HHHHHHHHHHHHHHHHHHHHHHHHH-----HHHHHHHHHHHHHHHHH-TT-TTHHHHHHHHHHHHH-TTS-HHHHHHHHHHHHHHHHHHHHHIIIIIHHHHH---HHHHHT-HHHHHHHHHHHHHHHHHHHHHTT--TTGGGGGGSTTTHHHHHHHHHHHHHHHHHHHHHHHHHHHHHHHHHHHHTTTT--